Protein AF-0000000084714888 (afdb_homodimer)

Radius of gyration: 21.0 Å; Cα contacts (8 Å, |Δi|>4): 633; chains: 2; bounding box: 35×61×48 Å

Nearest PDB structures (foldseek):
  2r7h-assembly1_A  TM=7.828E-01  e=3.929E-11  Oleidesulfovibrio alaskensis G20
  2r7h-assembly1_B  TM=7.330E-01  e=4.462E-11  Oleidesulfovibrio alaskensis G20
  6erd-assembly2_C  TM=6.961E-01  e=6.218E-06  Bacillus cereus ATCC 14579
  5z6n-assembly1_B  TM=6.711E-01  e=3.256E-05  Escherichia coli K-12
  1xeb-assembly5_E  TM=6.867E-01  e=2.690E-05  Pseudomonas aeruginosa

InterPro domains:
  IPR000182 GNAT domain [PF00583] (39-130)
  IPR000182 GNAT domain [PS51186] (3-154)
  IPR016181 Acyl-CoA N-acyltransferase [SSF55729] (1-151)
  IPR050832 Bacterial Acetyltransferase [PTHR43877] (2-136)

Secondary structure (DSSP, 8-state):
---EEEE--GGGHHHHHHHHTTSHHHHHTT--HHHHHHHHHHHHHTT-EEEEEEETTEEEEEEEEEEEEETTTEEEEEEEEE-GGGTTTTHHHHHHHHHHHHH---TT-EEEEEETT-HHHHHHHHHTT-EEEEEEETSSSTT-EEEEEEE-----/---EEEE--GGGHHHHHHHHTTSHHHHHTT--HHHHHHHHHHHHHTT-EEEEEEETTEEEEEEEEEEEEETTTEEEEEEEEE-GGGTTTTHHHHHHHHHHHHH---TT-EEEEEETT-HHHHHHHHHTT-EEEEEEETSSSTT-EEEEEEE-----

Sequence (312 aa):
MSTVIRPATREDLSALATALAPLPLFQAYKLDASALTERFHGALERGEGLLLATGDSGPMGVCWFLTRGTFGTGAYLRTLAVSEARQGSGLGARLLAAYEAGCGSPTGGYFLLTSDFNTGAQRFYERHGYRQVGQLPDFAVPGVSELIFWKPRVRGMSTVIRPATREDLSALATALAPLPLFQAYKLDASALTERFHGALERGEGLLLATGDSGPMGVCWFLTRGTFGTGAYLRTLAVSEARQGSGLGARLLAAYEAGCGSPTGGYFLLTSDFNTGAQRFYERHGYRQVGQLPDFAVPGVSELIFWKPRVRG

Structure (mmCIF, N/CA/C/O backbone):
data_AF-0000000084714888-model_v1
#
loop_
_entity.id
_entity.type
_entity.pdbx_description
1 polymer 'N-acetyltransferase domain-containing protein'
#
loop_
_atom_site.group_PDB
_atom_site.id
_atom_site.type_symbol
_atom_site.label_atom_id
_atom_site.label_alt_id
_atom_site.label_comp_id
_atom_site.label_asym_id
_atom_site.label_entity_id
_atom_site.label_seq_id
_atom_site.pdbx_PDB_ins_code
_atom_site.Cartn_x
_atom_site.Cartn_y
_atom_site.Cartn_z
_atom_site.occupancy
_atom_site.B_iso_or_equiv
_atom_site.auth_seq_id
_atom_site.auth_comp_id
_atom_site.auth_asym_id
_atom_site.auth_atom_id
_atom_site.pdbx_PDB_model_num
ATOM 1 N N . MET A 1 1 ? -4.938 27.172 24.781 1 62.59 1 MET A N 1
ATOM 2 C CA . MET A 1 1 ? -6.113 27.094 23.922 1 62.59 1 MET A CA 1
ATOM 3 C C . MET A 1 1 ? -6.414 25.656 23.531 1 62.59 1 MET A C 1
ATOM 5 O O . MET A 1 1 ? -5.496 24.844 23.375 1 62.59 1 MET A O 1
ATOM 9 N N . SER A 1 2 ? -7.734 25.266 23.656 1 84.81 2 SER A N 1
ATOM 10 C CA . SER A 1 2 ? -8.094 23.844 23.688 1 84.81 2 SER A CA 1
ATOM 11 C C . SER A 1 2 ? -8.18 23.266 22.281 1 84.81 2 SER A C 1
ATOM 13 O O . SER A 1 2 ? -8.844 23.828 21.406 1 84.81 2 SER A O 1
ATOM 15 N N . THR A 1 3 ? -7.199 22.625 21.75 1 92.06 3 THR A N 1
ATOM 16 C CA . THR A 1 3 ? -7.207 21.938 20.469 1 92.06 3 THR A CA 1
ATOM 17 C C . THR A 1 3 ? -7.816 20.547 20.594 1 92.06 3 THR A C 1
ATOM 19 O O . THR A 1 3 ? -7.48 19.797 21.516 1 92.06 3 THR A O 1
ATOM 22 N N . VAL A 1 4 ? -8.859 20.312 19.781 1 96 4 VAL A N 1
ATOM 23 C CA . VAL A 1 4 ? -9.5 19 19.766 1 96 4 VAL A CA 1
ATOM 24 C C . VAL A 1 4 ? -9.195 18.297 18.453 1 96 4 VAL A C 1
ATOM 26 O O . VAL A 1 4 ? -9.172 18.922 17.391 1 96 4 VAL A O 1
ATOM 29 N N . ILE A 1 5 ? -8.961 16.984 18.516 1 98 5 ILE A N 1
ATOM 30 C CA . ILE A 1 5 ? -8.812 16.141 17.328 1 98 5 ILE A CA 1
ATOM 31 C C . ILE A 1 5 ? -10.055 15.273 17.156 1 98 5 ILE A C 1
ATOM 33 O O . ILE A 1 5 ? -10.422 14.516 18.047 1 98 5 ILE A O 1
ATOM 37 N N . ARG A 1 6 ? -10.719 15.367 16.031 1 97.75 6 ARG A N 1
ATOM 38 C CA . ARG A 1 6 ? -11.953 14.633 15.766 1 97.75 6 ARG A CA 1
ATOM 39 C C . ARG A 1 6 ? -12.07 14.281 14.289 1 97.75 6 ARG A C 1
ATOM 41 O O . ARG A 1 6 ? -11.367 14.852 13.453 1 97.75 6 ARG A O 1
ATOM 48 N N . PRO A 1 7 ? -12.922 13.312 13.945 1 98.19 7 PRO A N 1
ATOM 49 C CA . PRO A 1 7 ? -13.172 13.078 12.523 1 98.19 7 PRO A CA 1
ATOM 50 C C . PRO A 1 7 ? -13.688 14.32 11.797 1 98.19 7 PRO A C 1
ATOM 52 O O . PRO A 1 7 ? -14.492 15.078 12.352 1 98.19 7 PRO A O 1
ATOM 55 N N . ALA A 1 8 ? -13.195 14.57 10.625 1 98.25 8 ALA A N 1
ATOM 56 C CA . ALA A 1 8 ? -13.664 15.688 9.812 1 98.25 8 ALA A CA 1
ATOM 57 C C . ALA A 1 8 ? -15.047 15.406 9.234 1 98.25 8 ALA A C 1
ATOM 59 O O . ALA A 1 8 ? -15.414 14.25 9.023 1 98.25 8 ALA A O 1
ATOM 60 N N . THR A 1 9 ? -15.828 16.422 9.008 1 97.56 9 THR A N 1
ATOM 61 C CA . THR A 1 9 ? -17.109 16.328 8.305 1 97.56 9 THR A CA 1
ATOM 62 C C . THR A 1 9 ? -17.047 17.094 6.977 1 97.56 9 THR A C 1
ATOM 64 O O . THR A 1 9 ? -16.094 17.844 6.73 1 97.56 9 THR A O 1
ATOM 67 N N . ARG A 1 10 ? -18.016 16.875 6.191 1 97.44 10 ARG A N 1
ATOM 68 C CA . ARG A 1 10 ? -18.062 17.562 4.898 1 97.44 10 ARG A CA 1
ATOM 69 C C . ARG A 1 10 ? -18.031 19.078 5.078 1 97.44 10 ARG A C 1
ATOM 71 O O . ARG A 1 10 ? -17.422 19.781 4.273 1 97.44 10 ARG A O 1
ATOM 78 N N . GLU A 1 11 ? -18.578 19.562 6.133 1 97 11 GLU A N 1
ATOM 79 C CA . GLU A 1 11 ? -18.672 21 6.383 1 97 11 GLU A CA 1
ATOM 80 C C . GLU A 1 11 ? -17.328 21.594 6.766 1 97 11 GLU A C 1
ATOM 82 O O . GLU A 1 11 ? -17.125 22.797 6.656 1 97 11 GLU A O 1
ATOM 87 N N . ASP A 1 12 ? -16.422 20.734 7.184 1 97.62 12 ASP A N 1
ATOM 88 C CA . ASP A 1 12 ? -15.117 21.203 7.652 1 97.62 12 ASP A CA 1
ATOM 89 C C . ASP A 1 12 ? -14.164 21.438 6.48 1 97.62 12 ASP A C 1
ATOM 91 O O . ASP A 1 12 ? -13.148 22.125 6.625 1 97.62 12 ASP A O 1
ATOM 95 N N . LEU A 1 13 ? -14.438 20.859 5.355 1 97.88 13 LEU A N 1
ATOM 96 C CA . LEU A 1 13 ? -13.406 20.562 4.363 1 97.88 13 LEU A CA 1
ATOM 97 C C . LEU A 1 13 ? -12.898 21.844 3.707 1 97.88 13 LEU A C 1
ATOM 99 O O . LEU A 1 13 ? -11.695 22.016 3.514 1 97.88 13 LEU A O 1
ATOM 103 N N . SER A 1 14 ? -13.805 22.719 3.371 1 97.19 14 SER A N 1
ATOM 104 C CA . SER A 1 14 ? -13.391 23.938 2.697 1 97.19 14 SER A CA 1
ATOM 105 C C . SER A 1 14 ? -12.508 24.797 3.604 1 97.19 14 SER A C 1
ATOM 107 O O . SER A 1 14 ? -11.461 25.281 3.178 1 97.19 14 SER A O 1
ATOM 109 N N . ALA A 1 15 ? -12.898 24.984 4.805 1 96.81 15 ALA A N 1
ATOM 110 C CA . ALA A 1 15 ? -12.125 25.781 5.758 1 96.81 15 ALA A CA 1
ATOM 111 C C . ALA A 1 15 ? -10.773 25.125 6.039 1 96.81 15 ALA A C 1
ATOM 113 O O . ALA A 1 15 ? -9.75 25.797 6.145 1 96.81 15 ALA A O 1
ATOM 114 N N . LEU A 1 16 ? -10.82 23.875 6.176 1 97 16 LEU A N 1
ATOM 115 C CA . LEU A 1 16 ? -9.594 23.125 6.41 1 97 16 LEU A CA 1
ATOM 116 C C . LEU A 1 16 ? -8.617 23.297 5.258 1 97 16 LEU A C 1
ATOM 118 O O . LEU A 1 16 ? -7.445 23.625 5.473 1 97 16 LEU A O 1
ATOM 122 N N . ALA A 1 17 ? -9.117 23.109 4.074 1 97.69 17 ALA A N 1
ATOM 123 C CA . ALA A 1 17 ? -8.289 23.25 2.877 1 97.69 17 ALA A CA 1
ATOM 124 C C . ALA A 1 17 ? -7.711 24.656 2.77 1 97.69 17 ALA A C 1
ATOM 126 O O . ALA A 1 17 ? -6.535 24.828 2.445 1 97.69 17 ALA A O 1
ATOM 127 N N . THR A 1 18 ? -8.516 25.609 3.043 1 96.25 18 THR A N 1
ATOM 128 C CA . THR A 1 18 ? -8.086 27 2.967 1 96.25 18 THR A CA 1
ATOM 129 C C . THR A 1 18 ? -6.961 27.281 3.959 1 96.25 18 THR A C 1
ATOM 131 O O . THR A 1 18 ? -6.004 27.984 3.639 1 96.25 18 THR A O 1
ATOM 134 N N . ALA A 1 19 ? -7.078 26.75 5.113 1 95 19 ALA A N 1
ATOM 135 C CA . ALA A 1 19 ? -6.09 26.953 6.168 1 95 19 ALA A CA 1
ATOM 136 C C . ALA A 1 19 ? -4.758 26.297 5.809 1 95 19 ALA A C 1
ATOM 138 O O . ALA A 1 19 ? -3.693 26.797 6.18 1 95 19 ALA A O 1
ATOM 139 N N . LEU A 1 20 ? -4.809 25.219 5.094 1 95.44 20 LEU A N 1
ATOM 140 C CA . LEU A 1 20 ? -3.615 24.391 4.934 1 95.44 20 LEU A CA 1
ATOM 141 C C . LEU A 1 20 ? -2.965 24.641 3.576 1 95.44 20 LEU A C 1
ATOM 143 O O . LEU A 1 20 ? -1.756 24.453 3.42 1 95.44 20 LEU A O 1
ATOM 147 N N . ALA A 1 21 ? -3.674 25.094 2.59 1 96.19 21 ALA A N 1
ATOM 148 C CA . ALA A 1 21 ? -3.232 25.219 1.203 1 96.19 21 ALA A CA 1
ATOM 149 C C . ALA A 1 21 ? -1.971 26.078 1.102 1 96.19 21 ALA A C 1
ATOM 151 O O . ALA A 1 21 ? -1.09 25.797 0.284 1 96.19 21 ALA A O 1
ATOM 152 N N . PRO A 1 22 ? -1.759 27.047 1.975 1 94.69 22 PRO A N 1
ATOM 153 C CA . PRO A 1 22 ? -0.583 27.906 1.855 1 94.69 22 PRO A CA 1
ATOM 154 C C . PRO A 1 22 ? 0.695 27.234 2.354 1 94.69 22 PRO A C 1
ATOM 156 O O . PRO A 1 22 ? 1.791 27.766 2.166 1 94.69 22 PRO A O 1
ATOM 159 N N . LEU A 1 23 ? 0.574 26.141 2.982 1 94.06 23 LEU A N 1
ATOM 160 C CA . LEU A 1 23 ? 1.759 25.453 3.482 1 94.06 23 LEU A CA 1
ATOM 161 C C . LEU A 1 23 ? 2.674 25.047 2.334 1 94.06 23 LEU A C 1
ATOM 163 O O . LEU A 1 23 ? 2.199 24.609 1.281 1 94.06 23 LEU A O 1
ATOM 167 N N . PRO A 1 24 ? 4.004 25.125 2.549 1 90.12 24 PRO A N 1
ATOM 168 C CA . PRO A 1 24 ? 4.965 24.75 1.51 1 90.12 24 PRO A CA 1
ATOM 169 C C . PRO A 1 24 ? 4.742 23.328 0.989 1 90.12 24 PRO A C 1
ATOM 171 O O . PRO A 1 24 ? 4.934 23.062 -0.201 1 90.12 24 PRO A O 1
ATOM 174 N N . LEU A 1 25 ? 4.312 22.469 1.805 1 86.88 25 LEU A N 1
ATOM 175 C CA . LEU A 1 25 ? 4.035 21.094 1.425 1 86.88 25 LEU A CA 1
ATOM 176 C C . LEU A 1 25 ? 3.055 21.031 0.259 1 86.88 25 LEU A C 1
ATOM 178 O O . LEU A 1 25 ? 3.35 20.438 -0.779 1 86.88 25 LEU A O 1
ATOM 182 N N . PHE A 1 26 ? 1.964 21.672 0.393 1 93.06 26 PHE A N 1
ATOM 183 C CA . PHE A 1 26 ? 0.904 21.594 -0.606 1 93.06 26 PHE A CA 1
ATOM 184 C C . PHE A 1 26 ? 1.237 22.453 -1.819 1 93.06 26 PHE A C 1
ATOM 186 O O . PHE A 1 26 ? 0.878 22.109 -2.947 1 93.06 26 PHE A O 1
ATOM 193 N N . GLN A 1 27 ? 2.004 23.516 -1.541 1 91.38 27 GLN A N 1
ATOM 194 C CA . GLN A 1 27 ? 2.451 24.359 -2.646 1 91.38 27 GLN A CA 1
ATOM 195 C C . GLN A 1 27 ? 3.414 23.594 -3.557 1 91.38 27 GLN A C 1
ATOM 197 O O . GLN A 1 27 ? 3.346 23.719 -4.781 1 91.38 27 GLN A O 1
ATOM 202 N N . ALA A 1 28 ? 4.23 22.875 -2.998 1 88.56 28 ALA A N 1
ATOM 203 C CA . ALA A 1 28 ? 5.199 22.094 -3.766 1 88.56 28 ALA A CA 1
ATOM 204 C C . ALA A 1 28 ? 4.496 21.094 -4.684 1 88.56 28 ALA A C 1
ATOM 206 O O . ALA A 1 28 ? 5.004 20.766 -5.762 1 88.56 28 ALA A O 1
ATOM 207 N N . TYR A 1 29 ? 3.324 20.688 -4.297 1 89.69 29 TYR A N 1
ATOM 208 C CA . TYR A 1 29 ? 2.574 19.719 -5.082 1 89.69 29 TYR A CA 1
ATOM 209 C C . TYR A 1 29 ? 1.474 20.391 -5.891 1 89.69 29 TYR A C 1
ATOM 211 O O . TYR A 1 29 ? 0.601 19.734 -6.449 1 89.69 29 TYR A O 1
ATOM 219 N N . LYS A 1 30 ? 1.501 21.75 -5.867 1 90.44 30 LYS A N 1
ATOM 220 C CA . LYS A 1 30 ? 0.608 22.578 -6.66 1 90.44 30 LYS A CA 1
ATOM 221 C C . LYS A 1 30 ? -0.852 22.328 -6.293 1 90.44 30 LYS A C 1
ATOM 223 O O . LYS A 1 30 ? -1.704 22.203 -7.176 1 90.44 30 LYS A O 1
ATOM 228 N N . LEU A 1 31 ? -1.054 22.203 -5.008 1 94.06 31 LEU A N 1
ATOM 229 C CA . LEU A 1 31 ? -2.412 22 -4.512 1 94.06 31 LEU A CA 1
ATOM 230 C C . LEU A 1 31 ? -2.943 23.281 -3.863 1 94.06 31 LEU A C 1
ATOM 232 O O . LEU A 1 31 ? -2.441 23.703 -2.822 1 94.06 31 LEU A O 1
ATOM 236 N N . ASP A 1 32 ? -3.971 23.797 -4.512 1 96.62 32 ASP A N 1
ATOM 237 C CA . ASP A 1 32 ? -4.637 24.938 -3.9 1 96.62 32 ASP A CA 1
ATOM 238 C C . ASP A 1 32 ? -5.828 24.5 -3.055 1 96.62 32 ASP A C 1
ATOM 240 O O . ASP A 1 32 ? -6.047 23.297 -2.859 1 96.62 32 ASP A O 1
ATOM 244 N N . ALA A 1 33 ? -6.508 25.5 -2.512 1 97.31 33 ALA A N 1
ATOM 245 C CA . ALA A 1 33 ? -7.586 25.203 -1.576 1 97.31 33 ALA A CA 1
ATOM 246 C C . ALA A 1 33 ? -8.688 24.375 -2.246 1 97.31 33 ALA A C 1
ATOM 248 O O . ALA A 1 33 ? -9.242 23.469 -1.639 1 97.31 33 ALA A O 1
ATOM 249 N N . SER A 1 34 ? -8.969 24.719 -3.428 1 97.81 34 SER A N 1
ATOM 250 C CA . SER A 1 34 ? -10.008 24 -4.152 1 97.81 34 SER A CA 1
ATOM 251 C C . SER A 1 34 ? -9.609 22.547 -4.41 1 97.81 34 SER A C 1
ATOM 253 O O . SER A 1 34 ? -10.398 21.625 -4.176 1 97.81 34 SER A O 1
ATOM 255 N N . ALA A 1 35 ? -8.43 22.328 -4.852 1 97.31 35 ALA A N 1
ATOM 256 C CA . ALA A 1 35 ? -7.926 20.969 -5.109 1 97.31 35 ALA A CA 1
ATOM 257 C C . ALA A 1 35 ? -7.887 20.156 -3.826 1 97.31 35 ALA A C 1
ATOM 259 O O . ALA A 1 35 ? -8.258 18.969 -3.826 1 97.31 35 ALA A O 1
ATOM 260 N N . LEU A 1 36 ? -7.445 20.75 -2.809 1 97.5 36 LEU A N 1
ATOM 261 C CA . LEU A 1 36 ? -7.379 20.062 -1.522 1 97.5 36 LEU A CA 1
ATOM 262 C C . LEU A 1 36 ? -8.773 19.703 -1.028 1 97.5 36 LEU A C 1
ATOM 264 O O . LEU A 1 36 ? -8.984 18.609 -0.506 1 97.5 36 LEU A O 1
ATOM 268 N N . THR A 1 37 ? -9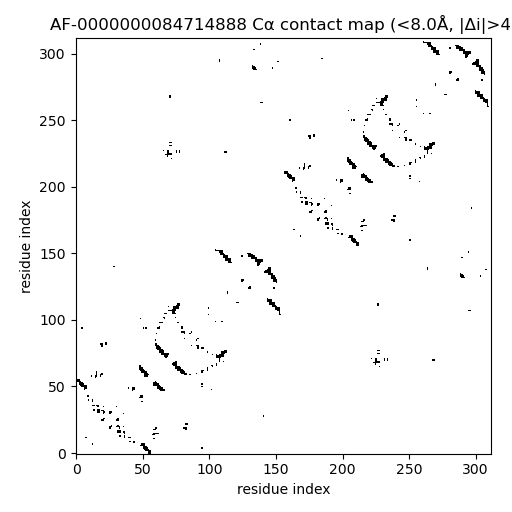.664 20.609 -1.146 1 98.19 37 THR A N 1
ATOM 269 C CA . THR A 1 37 ? -11.039 20.328 -0.754 1 98.19 37 THR A CA 1
ATOM 270 C C . THR A 1 37 ? -11.578 19.109 -1.489 1 98.19 37 THR A C 1
ATOM 272 O O . THR A 1 37 ? -12.195 18.234 -0.878 1 98.19 37 THR A O 1
ATOM 275 N N . GLU A 1 38 ? -11.359 19.062 -2.717 1 97.81 38 GLU A N 1
ATOM 276 C CA . GLU A 1 38 ? -11.82 17.938 -3.525 1 97.81 38 GLU A CA 1
ATOM 277 C C . GLU A 1 38 ? -11.188 16.641 -3.066 1 97.81 38 GLU A C 1
ATOM 279 O O . GLU A 1 38 ? -11.859 15.602 -3.01 1 97.81 38 GLU A O 1
ATOM 284 N N . ARG A 1 39 ? -9.977 16.703 -2.812 1 97 39 ARG A N 1
ATOM 285 C CA . ARG A 1 39 ? -9.266 15.508 -2.357 1 97 39 ARG A CA 1
ATOM 286 C C . ARG A 1 39 ? -9.812 15.023 -1.017 1 97 39 ARG A C 1
ATOM 288 O O . ARG A 1 39 ? -10.031 13.828 -0.821 1 97 39 ARG A O 1
ATOM 295 N N . PHE A 1 40 ? -10.023 15.922 -0.124 1 98.12 40 PHE A N 1
ATOM 296 C CA . PHE A 1 40 ? -10.57 15.578 1.183 1 98.12 40 PHE A CA 1
ATOM 297 C C . PHE A 1 40 ? -11.992 15.047 1.05 1 98.12 40 PHE A C 1
ATOM 299 O O . PHE A 1 40 ? -12.383 14.117 1.756 1 98.12 40 PHE A O 1
ATOM 306 N N . HIS A 1 41 ? -12.688 15.695 0.19 1 98.19 41 HIS A N 1
ATOM 307 C CA . HIS A 1 41 ? -14.039 15.219 -0.073 1 98.19 41 HIS A CA 1
ATOM 308 C C . HIS A 1 41 ? -14.031 13.773 -0.568 1 98.19 41 HIS A C 1
ATOM 310 O O . HIS A 1 41 ? -14.812 12.945 -0.101 1 98.19 41 HIS A O 1
ATOM 316 N N . GLY A 1 42 ? -13.18 13.523 -1.513 1 97.31 42 GLY A N 1
ATOM 317 C CA . GLY A 1 42 ? -13.023 12.164 -1.99 1 97.31 42 GLY A CA 1
ATOM 318 C C . GLY A 1 42 ? -12.664 11.18 -0.889 1 97.31 42 GLY A C 1
ATOM 319 O O . GLY A 1 42 ? -13.172 10.055 -0.865 1 97.31 42 GLY A O 1
ATOM 320 N N . ALA A 1 43 ? -11.797 11.562 -0.045 1 97.25 43 ALA A N 1
ATOM 321 C CA . ALA A 1 43 ? -11.406 10.727 1.085 1 97.25 43 ALA A CA 1
ATOM 322 C C . ALA A 1 43 ? -12.617 10.336 1.923 1 97.25 43 ALA A C 1
ATOM 324 O O . ALA A 1 43 ? -12.781 9.156 2.268 1 97.25 43 ALA A O 1
ATOM 325 N N . LEU A 1 44 ? -13.445 11.305 2.23 1 97.5 44 LEU A N 1
ATOM 326 C CA . LEU A 1 44 ? -14.648 11.047 3.018 1 97.5 44 LEU A CA 1
ATOM 327 C C . LEU A 1 44 ? -15.594 10.117 2.277 1 97.5 44 LEU A C 1
ATOM 329 O O . LEU A 1 44 ? -16.156 9.188 2.871 1 97.5 44 LEU A O 1
ATOM 333 N N . GLU A 1 45 ? -15.695 10.352 1.057 1 96.81 45 GLU A N 1
ATOM 334 C CA . GLU A 1 45 ? -16.594 9.539 0.245 1 96.81 45 GLU A CA 1
ATOM 335 C C . GLU A 1 45 ? -16.141 8.086 0.197 1 96.81 45 GLU A C 1
ATOM 337 O O . GLU A 1 45 ? -16.969 7.172 0.128 1 96.81 45 GLU A O 1
ATOM 342 N N . ARG A 1 46 ? -14.883 7.926 0.212 1 95.19 46 ARG A N 1
ATOM 343 C CA . ARG A 1 46 ? -14.312 6.586 0.13 1 95.19 46 ARG A CA 1
ATOM 344 C C . ARG A 1 46 ? -14.234 5.938 1.509 1 95.19 46 ARG A C 1
ATOM 346 O O . ARG A 1 46 ? -13.711 4.832 1.652 1 95.19 46 ARG A O 1
ATOM 353 N N . GLY A 1 47 ? -14.633 6.664 2.535 1 95.5 47 GLY A N 1
ATOM 354 C CA . GLY A 1 47 ? -14.625 6.133 3.887 1 95.5 47 GLY A CA 1
ATOM 355 C C . GLY A 1 47 ? -13.234 6.07 4.496 1 95.5 47 GLY A C 1
ATOM 356 O O . GLY A 1 47 ? -12.97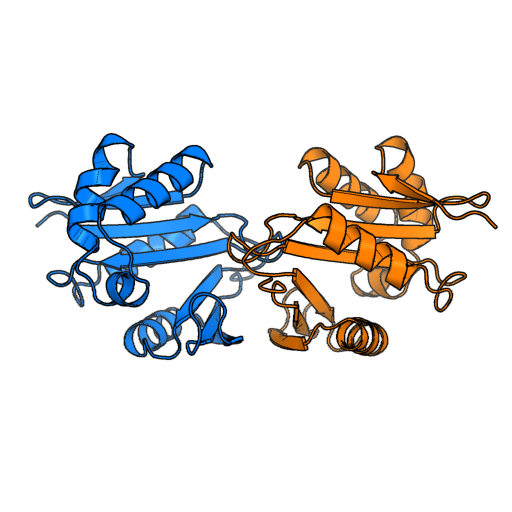7 5.242 5.375 1 95.5 47 GLY A O 1
ATOM 357 N N . GLU A 1 48 ? -12.352 6.875 4.047 1 97.25 48 GLU A N 1
ATOM 358 C CA . GLU A 1 48 ? -10.992 6.93 4.582 1 97.25 48 GLU A CA 1
ATOM 359 C C . GLU A 1 48 ? -10.945 7.762 5.863 1 97.25 48 GLU A C 1
ATOM 361 O O . GLU A 1 48 ? -11.867 8.516 6.156 1 97.25 48 GLU A O 1
ATOM 366 N N . GLY A 1 49 ? -9.891 7.48 6.637 1 98.12 49 GLY A N 1
ATOM 367 C CA . GLY A 1 49 ? -9.734 8.258 7.859 1 98.12 49 GLY A CA 1
ATOM 368 C C . GLY A 1 49 ? -9.289 9.68 7.605 1 98.12 49 GLY A C 1
ATOM 369 O O . GLY A 1 49 ? -8.266 9.914 6.953 1 98.12 49 GLY A O 1
ATOM 370 N N . LEU A 1 50 ? -10.055 10.586 8.094 1 98.62 50 LEU A N 1
ATOM 371 C CA . LEU A 1 50 ? -9.727 12.008 8.016 1 98.62 50 LEU A CA 1
ATOM 372 C C . LEU A 1 50 ? -10.008 12.711 9.336 1 98.62 50 LEU A C 1
ATOM 374 O O . LEU A 1 50 ? -11.172 12.938 9.688 1 98.62 50 LEU A O 1
ATOM 378 N N . LEU A 1 51 ? -8.938 13.023 10.031 1 98.62 51 LEU A N 1
ATOM 379 C CA . LEU A 1 51 ? -9.062 13.695 11.32 1 98.62 51 LEU A CA 1
ATOM 380 C C . LEU A 1 51 ? -8.695 15.172 11.203 1 98.62 51 LEU A C 1
ATOM 382 O O . LEU A 1 51 ? -7.762 15.531 10.484 1 98.62 51 LEU A O 1
ATOM 386 N N . LEU A 1 52 ? -9.375 15.906 11.93 1 98.19 52 LEU A N 1
ATOM 387 C CA . LEU A 1 52 ? -9.211 17.359 11.977 1 98.19 52 LEU A CA 1
ATOM 388 C C . LEU A 1 52 ? -8.797 17.812 13.367 1 98.19 52 LEU A C 1
ATOM 390 O O . LEU A 1 52 ? -9.391 17.391 14.367 1 98.19 52 LEU A O 1
ATOM 394 N N . ALA A 1 53 ? -7.754 18.531 13.461 1 98.12 53 ALA A N 1
ATOM 395 C CA . ALA A 1 53 ? -7.445 19.297 14.664 1 98.12 53 ALA A CA 1
ATOM 396 C C . ALA A 1 53 ? -8.016 20.703 14.586 1 98.12 53 ALA A C 1
ATOM 398 O O . ALA A 1 53 ? -7.703 21.453 13.656 1 98.12 53 ALA A O 1
ATOM 399 N N . THR A 1 54 ? -8.82 21.031 15.555 1 96.75 54 THR A N 1
ATOM 400 C CA . THR A 1 54 ? -9.484 22.328 15.484 1 96.75 54 THR A CA 1
ATOM 401 C C . THR A 1 54 ? -9.633 22.938 16.875 1 96.75 54 THR A C 1
ATOM 403 O O . THR A 1 54 ? -9.656 22.219 17.875 1 96.75 54 THR A O 1
ATOM 406 N N . GLY A 1 55 ? -9.57 24.266 16.922 1 92.62 55 GLY A N 1
ATOM 407 C CA . GLY A 1 55 ? -9.812 25.062 18.125 1 92.62 55 GLY A CA 1
ATOM 408 C C . GLY A 1 55 ? -10.648 26.297 17.859 1 92.62 55 GLY A C 1
ATOM 409 O O . GLY A 1 55 ? -11.43 26.328 16.891 1 92.62 55 GLY A O 1
ATOM 410 N N . ASP A 1 56 ? -10.484 27.234 18.75 1 89.06 56 ASP A N 1
ATOM 411 C CA . ASP A 1 56 ? -11.297 28.438 18.688 1 89.06 56 ASP A CA 1
ATOM 412 C C . ASP A 1 56 ? -11.031 29.219 17.406 1 89.06 56 ASP A C 1
ATOM 414 O O . ASP A 1 56 ? -11.93 29.875 16.875 1 89.06 56 ASP A O 1
ATOM 418 N N . SER A 1 57 ? -9.844 29.125 16.891 1 88.06 57 SER A N 1
ATOM 419 C CA . SER A 1 57 ? -9.445 29.891 15.719 1 88.06 57 SER A CA 1
ATOM 420 C C . SER A 1 57 ? -9.758 29.141 14.43 1 88.06 57 SER A C 1
ATOM 422 O O . SER A 1 57 ? -9.531 29.656 13.336 1 88.06 57 SER A O 1
ATOM 424 N N . GLY A 1 58 ? -10.32 27.875 14.617 1 93.06 58 GLY A N 1
ATOM 425 C CA . GLY A 1 58 ? -10.656 27.094 13.43 1 93.06 58 GLY A CA 1
ATOM 426 C C . GLY A 1 58 ? -9.719 25.922 13.203 1 93.06 58 GLY A C 1
ATOM 427 O O . GLY A 1 58 ? -9.016 25.5 14.125 1 93.06 58 GLY A O 1
ATOM 428 N N . PRO A 1 59 ? -9.789 25.375 11.969 1 95.62 59 PRO A N 1
ATOM 429 C CA . PRO A 1 59 ? -8.945 24.219 11.648 1 95.62 59 PRO A CA 1
ATOM 430 C C . PRO A 1 59 ? -7.457 24.547 11.656 1 95.62 59 PRO A C 1
ATOM 432 O O . PRO A 1 59 ? -7.059 25.594 11.133 1 95.62 59 PRO A O 1
ATOM 435 N N . MET A 1 60 ? -6.664 23.609 12.234 1 94.94 60 MET A N 1
ATOM 436 C CA . MET A 1 60 ? -5.238 23.906 12.359 1 94.94 60 MET A CA 1
ATOM 437 C C . MET A 1 60 ? -4.402 22.688 11.945 1 94.94 60 MET A C 1
ATOM 439 O O . MET A 1 60 ? -3.172 22.766 11.938 1 94.94 60 MET A O 1
ATOM 443 N N . GLY A 1 61 ? -5.02 21.594 11.656 1 97.56 61 GLY A N 1
ATOM 444 C CA . GLY A 1 61 ? -4.262 20.422 11.273 1 97.56 61 GLY A CA 1
ATOM 445 C C . GLY A 1 61 ? -5.129 19.312 10.703 1 97.56 61 GLY A C 1
ATOM 446 O O . GLY A 1 61 ? -6.352 19.328 10.852 1 97.56 61 GLY A O 1
ATOM 447 N N . VAL A 1 62 ? -4.441 18.406 10.094 1 98.44 62 VAL A N 1
ATOM 448 C CA . VAL A 1 62 ? -5.156 17.312 9.461 1 98.44 62 VAL A CA 1
ATOM 449 C C . VAL A 1 62 ? -4.309 16.047 9.523 1 98.44 62 VAL A C 1
ATOM 451 O O . VAL A 1 62 ? -3.078 16.109 9.531 1 98.44 62 VAL A O 1
ATOM 454 N N . CYS A 1 63 ? -4.93 14.977 9.648 1 98.5 63 CYS A N 1
ATOM 455 C CA . CYS A 1 63 ? -4.383 13.633 9.5 1 98.5 63 CYS A CA 1
ATOM 456 C C . CYS A 1 63 ? -5.262 12.781 8.586 1 98.5 63 CYS A C 1
ATOM 458 O O . CYS A 1 63 ? -6.418 12.508 8.906 1 98.5 63 CYS A O 1
ATOM 460 N N . TRP A 1 64 ? -4.801 12.492 7.438 1 98.69 64 TRP A N 1
ATOM 461 C CA . TRP A 1 64 ? -5.488 11.68 6.441 1 98.69 64 TRP A CA 1
ATOM 462 C C . TRP A 1 64 ? -4.801 10.328 6.27 1 98.69 64 TRP A C 1
ATOM 464 O O . TRP A 1 64 ? -3.602 10.266 5.988 1 98.69 64 TRP A O 1
ATOM 474 N N . PHE A 1 65 ? -5.586 9.195 6.484 1 98.62 65 PHE A N 1
ATOM 475 C CA . PHE A 1 65 ? -4.918 7.902 6.473 1 98.62 65 PHE A CA 1
ATOM 476 C C . PHE A 1 65 ? -5.859 6.812 5.973 1 98.62 65 PHE A C 1
ATOM 478 O O . PHE A 1 65 ? -7.074 7.012 5.91 1 98.62 65 PHE A O 1
ATOM 485 N N . LEU A 1 66 ? -5.297 5.77 5.543 1 97.88 66 LEU A N 1
ATOM 486 C CA . LEU A 1 66 ? -5.969 4.527 5.176 1 97.88 66 LEU A CA 1
ATOM 487 C C . LEU A 1 66 ? -5.598 3.402 6.133 1 97.88 66 LEU A C 1
ATOM 489 O O . LEU A 1 66 ? -4.414 3.123 6.344 1 97.88 66 LEU A O 1
ATOM 493 N N . THR A 1 67 ? -6.57 2.707 6.684 1 96.12 67 THR A N 1
ATOM 494 C CA . THR A 1 67 ? -6.324 1.627 7.633 1 96.12 67 THR A CA 1
ATOM 495 C C . THR A 1 67 ? -5.668 0.437 6.938 1 96.12 67 THR A C 1
ATOM 497 O O . THR A 1 67 ? -4.902 -0.304 7.551 1 96.12 67 THR A O 1
ATOM 500 N N . ARG A 1 68 ? -5.996 0.183 5.734 1 93.94 68 ARG A N 1
ATOM 501 C CA . ARG A 1 68 ? -5.391 -0.824 4.867 1 93.94 68 ARG A CA 1
ATOM 502 C C . ARG A 1 68 ? -4.969 -0.217 3.533 1 93.94 68 ARG A C 1
ATOM 504 O O . ARG A 1 68 ? -5.668 -0.366 2.529 1 93.94 68 ARG A O 1
ATOM 511 N N . GLY A 1 69 ? -3.824 0.442 3.598 1 97.19 69 GLY A N 1
ATOM 512 C CA . GLY A 1 69 ? -3.443 1.22 2.428 1 97.19 69 GLY A CA 1
ATOM 513 C C . GLY A 1 69 ? -2.105 0.805 1.846 1 97.19 69 GLY A C 1
ATOM 514 O O . GLY A 1 69 ? -1.645 1.386 0.861 1 97.19 69 GLY A O 1
ATOM 515 N N . THR A 1 70 ? -1.495 -0.207 2.51 1 98.31 70 THR A N 1
ATOM 516 C CA . THR A 1 70 ? -0.167 -0.572 2.029 1 98.31 70 THR A CA 1
ATOM 517 C C . THR A 1 70 ? 0.027 -2.086 2.076 1 98.31 70 THR A C 1
ATOM 519 O O . THR A 1 70 ? -0.057 -2.695 3.145 1 98.31 70 THR A O 1
ATOM 522 N N . PHE A 1 71 ? 0.185 -2.662 0.976 1 97.62 71 PHE A N 1
ATOM 523 C CA . PHE A 1 71 ? 0.512 -4.07 0.781 1 97.62 71 PHE A CA 1
ATOM 524 C C . PHE A 1 71 ? -0.513 -4.965 1.469 1 97.62 71 PHE A C 1
ATOM 526 O O . PHE A 1 71 ? -0.156 -5.988 2.053 1 97.62 71 PHE A O 1
ATOM 533 N N . GLY A 1 72 ? -1.741 -4.516 1.528 1 93.88 72 GLY A N 1
ATOM 534 C CA . GLY A 1 72 ? -2.873 -5.316 1.97 1 93.88 72 GLY A CA 1
ATOM 535 C C . GLY A 1 72 ? -3.025 -5.352 3.479 1 93.88 72 GLY A C 1
ATOM 536 O O . GLY A 1 72 ? -4.137 -5.484 3.992 1 93.88 72 GLY A O 1
ATOM 537 N N . THR A 1 73 ? -1.908 -5.172 4.258 1 93.88 73 THR A N 1
ATOM 538 C CA . THR A 1 73 ? -2.004 -5.387 5.699 1 93.88 73 THR A CA 1
ATOM 539 C C . THR A 1 73 ? -1.469 -4.18 6.465 1 93.88 73 THR A C 1
ATOM 541 O O . THR A 1 73 ? -1.521 -4.145 7.695 1 93.88 73 THR A O 1
ATOM 544 N N . GLY A 1 74 ? -0.873 -3.266 5.754 1 97.38 74 GLY A N 1
ATOM 545 C CA . GLY A 1 74 ? -0.301 -2.086 6.383 1 97.38 74 GLY A CA 1
ATOM 546 C C . GLY A 1 74 ? -1.193 -0.864 6.281 1 97.38 74 GLY A C 1
ATOM 547 O O . GLY A 1 74 ? -1.873 -0.666 5.273 1 97.38 74 GLY A O 1
ATOM 548 N N . ALA A 1 75 ? -1.114 -0.033 7.285 1 98.25 75 ALA A N 1
ATOM 549 C CA . ALA A 1 75 ? -1.777 1.268 7.242 1 98.25 75 ALA A CA 1
ATOM 550 C C . ALA A 1 75 ? -0.952 2.277 6.449 1 98.25 75 ALA A C 1
ATOM 552 O O . ALA A 1 75 ? 0.221 2.035 6.156 1 98.25 75 ALA A O 1
ATOM 553 N N . TYR A 1 76 ? -1.588 3.371 6.047 1 98.75 76 TYR A N 1
ATOM 554 C CA . TYR A 1 76 ? -0.902 4.383 5.25 1 98.75 76 TYR A CA 1
ATOM 555 C C . TYR A 1 76 ? -1.312 5.785 5.684 1 98.75 76 TYR A C 1
ATOM 557 O O . TYR A 1 76 ? -2.477 6.168 5.551 1 98.75 76 TYR A O 1
ATOM 565 N N . LEU A 1 77 ? -0.369 6.492 6.25 1 98.69 77 LEU A N 1
ATOM 566 C CA . LEU A 1 77 ? -0.555 7.918 6.504 1 98.69 77 LEU A CA 1
ATOM 567 C C . LEU A 1 77 ? -0.338 8.727 5.23 1 98.69 77 LEU A C 1
ATOM 569 O O . LEU A 1 77 ? 0.802 8.938 4.812 1 98.69 77 LEU A O 1
ATOM 573 N N . ARG A 1 78 ? -1.383 9.227 4.66 1 97.81 78 ARG A N 1
ATOM 574 C CA . ARG A 1 78 ? -1.329 9.906 3.369 1 97.81 78 ARG A CA 1
ATOM 575 C C . ARG A 1 78 ? -0.907 11.359 3.537 1 97.81 78 ARG A C 1
ATOM 577 O O . ARG A 1 78 ? -0.154 11.898 2.719 1 97.81 78 ARG A O 1
ATOM 584 N N . THR A 1 79 ? -1.465 12.016 4.582 1 97.5 79 THR A N 1
ATOM 585 C CA . THR A 1 79 ? -1.161 13.422 4.828 1 97.5 79 THR A CA 1
ATOM 586 C C . THR A 1 79 ? -1.156 13.719 6.324 1 97.5 79 THR A C 1
ATOM 588 O O . THR A 1 79 ? -2.043 13.273 7.055 1 97.5 79 THR A O 1
ATOM 591 N N . LEU A 1 80 ? -0.207 14.359 6.801 1 98.06 80 LEU A N 1
ATOM 592 C CA . LEU A 1 80 ? -0.14 14.992 8.117 1 98.06 80 LEU A CA 1
ATOM 593 C C . LEU A 1 80 ? 0.362 16.422 8 1 98.06 80 LEU A C 1
ATOM 595 O O . LEU A 1 80 ? 1.473 16.672 7.52 1 98.06 80 LEU A O 1
ATOM 599 N N . ALA A 1 81 ? -0.47 17.312 8.344 1 97.19 81 ALA A N 1
ATOM 600 C CA . ALA A 1 81 ? -0.096 18.719 8.227 1 97.19 81 ALA A CA 1
ATOM 601 C C . ALA A 1 81 ? -0.658 19.531 9.391 1 97.19 81 ALA A C 1
ATOM 603 O O . ALA A 1 81 ? -1.765 19.266 9.859 1 97.19 81 ALA A O 1
ATOM 604 N N . VAL A 1 82 ? 0.099 20.391 9.828 1 96.25 82 VAL A N 1
ATOM 605 C CA . VAL A 1 82 ? -0.257 21.328 10.875 1 96.25 82 VAL A CA 1
ATOM 606 C C . VAL A 1 82 ? 0.025 22.75 10.406 1 96.25 82 VAL A C 1
ATOM 608 O O . VAL A 1 82 ? 1.059 23.016 9.789 1 96.25 82 VAL A O 1
ATOM 611 N N . SER A 1 83 ? -0.893 23.656 10.695 1 93.88 83 SER A N 1
ATOM 612 C CA . SER A 1 83 ? -0.692 25.062 10.328 1 93.88 83 SER A CA 1
ATOM 613 C C . SER A 1 83 ? 0.658 25.578 10.812 1 93.88 83 SER A C 1
ATOM 615 O O . SER A 1 83 ? 1.174 25.109 11.836 1 93.88 83 SER A O 1
ATOM 617 N N . GLU A 1 84 ? 1.162 26.531 10.102 1 90.94 84 GLU A N 1
ATOM 618 C CA . GLU A 1 84 ? 2.492 27.062 10.398 1 90.94 84 GLU A CA 1
ATOM 619 C C . GLU A 1 84 ? 2.576 27.578 11.828 1 90.94 84 GLU A C 1
ATOM 621 O O . GLU A 1 84 ? 3.564 27.328 12.523 1 90.94 84 GLU A O 1
ATOM 626 N N . ALA A 1 85 ? 1.526 28.203 12.305 1 89.19 85 ALA A N 1
ATOM 627 C CA . ALA A 1 85 ? 1.489 28.828 13.625 1 89.19 85 ALA A CA 1
ATOM 628 C C . ALA A 1 85 ? 1.509 27.781 14.734 1 89.19 85 ALA A C 1
ATOM 630 O O . ALA A 1 85 ? 1.784 28.094 15.891 1 89.19 85 ALA A O 1
ATOM 631 N N . ARG A 1 86 ? 1.263 26.578 14.391 1 91.06 86 ARG A N 1
ATOM 632 C CA . ARG A 1 86 ? 1.14 25.547 15.414 1 91.06 86 ARG A CA 1
ATOM 633 C C . ARG A 1 86 ? 2.23 24.5 15.258 1 91.06 86 ARG A C 1
ATOM 635 O O . ARG A 1 86 ? 2.217 23.469 15.945 1 91.06 86 ARG A O 1
ATOM 642 N N . GLN A 1 87 ? 3.145 24.719 14.367 1 90 87 GLN A N 1
ATOM 643 C CA . GLN A 1 87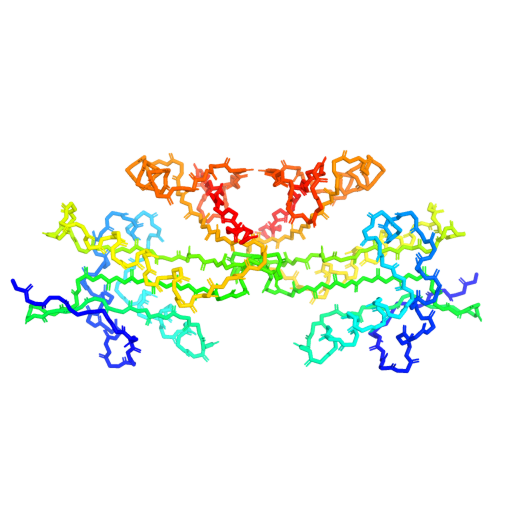 ? 4.285 23.812 14.227 1 90 87 GLN A CA 1
ATOM 644 C C . GLN A 1 87 ? 5.215 23.906 15.43 1 90 87 GLN A C 1
ATOM 646 O O . GLN A 1 87 ? 5.363 24.984 16.016 1 90 87 GLN A O 1
ATOM 651 N N . GLY A 1 88 ? 5.703 22.766 15.844 1 90 88 GLY A N 1
ATOM 652 C CA . GLY A 1 88 ? 6.578 22.734 17 1 90 88 GLY A CA 1
ATOM 653 C C . GLY A 1 88 ? 5.824 22.703 18.312 1 90 88 GLY A C 1
ATOM 654 O O . GLY A 1 88 ? 6.43 22.766 19.391 1 90 88 GLY A O 1
ATOM 655 N N . SER A 1 89 ? 4.504 22.656 18.281 1 91.81 89 SER A N 1
ATOM 656 C CA . SER A 1 89 ? 3.664 22.703 19.469 1 91.81 89 SER A CA 1
ATOM 657 C C . SER A 1 89 ? 3.344 21.312 19.984 1 91.81 89 SER A C 1
ATOM 659 O O . SER A 1 89 ? 2.693 21.156 21.031 1 91.81 89 SER A O 1
ATOM 661 N N . GLY A 1 90 ? 3.738 20.297 19.25 1 95.94 90 GLY A N 1
ATOM 662 C CA . GLY A 1 90 ? 3.393 18.938 19.609 1 95.94 90 GLY A CA 1
ATOM 663 C C . GLY A 1 90 ? 2.137 18.438 18.922 1 95.94 90 GLY A C 1
ATOM 664 O O . GLY A 1 90 ? 1.784 17.25 19.047 1 95.94 90 GLY A O 1
ATOM 665 N N . LEU A 1 91 ? 1.468 19.234 18.25 1 96.38 91 LEU A N 1
ATOM 666 C CA . LEU A 1 91 ? 0.219 18.859 17.594 1 96.38 91 LEU A CA 1
ATOM 667 C C . LEU A 1 91 ? 0.459 17.781 16.547 1 96.38 91 LEU A C 1
ATOM 669 O O . LEU A 1 91 ? -0.37 16.891 16.359 1 96.38 91 LEU A O 1
ATOM 673 N N . GLY A 1 92 ? 1.575 17.875 15.844 1 97.69 92 GLY A N 1
ATOM 674 C CA . GLY A 1 92 ? 1.929 16.844 14.891 1 97.69 92 GLY A CA 1
ATOM 675 C C . GLY A 1 92 ? 2.023 15.461 15.523 1 97.69 92 GLY A C 1
ATOM 676 O O . GLY A 1 92 ? 1.514 14.484 14.969 1 97.69 92 GLY A O 1
ATOM 677 N N . ALA A 1 93 ? 2.635 15.453 16.656 1 98.06 93 ALA A N 1
ATOM 678 C CA . ALA A 1 93 ? 2.779 14.195 17.391 1 98.06 93 ALA A CA 1
ATOM 679 C C . ALA A 1 93 ? 1.421 13.664 17.844 1 98.06 93 ALA A C 1
ATOM 681 O O . ALA A 1 93 ? 1.178 12.453 17.797 1 98.06 93 ALA A O 1
ATOM 682 N N . ARG A 1 94 ? 0.553 14.508 18.266 1 97.94 94 ARG A N 1
ATOM 683 C CA . ARG A 1 94 ? -0.786 14.109 18.672 1 97.94 94 ARG A CA 1
ATOM 684 C C . ARG A 1 94 ? -1.579 13.547 17.5 1 97.94 94 ARG A C 1
ATOM 686 O O . ARG A 1 94 ? -2.316 12.57 17.656 1 97.94 94 ARG A O 1
ATOM 693 N N . LEU A 1 95 ? -1.464 14.172 16.359 1 98.38 95 LEU A N 1
ATOM 694 C CA . LEU A 1 95 ? -2.146 13.703 15.164 1 98.38 95 LEU A CA 1
ATOM 695 C C . LEU A 1 95 ? -1.587 12.359 14.719 1 98.38 95 LEU A C 1
ATOM 697 O O . LEU A 1 95 ? -2.342 11.469 14.312 1 98.38 95 LEU A O 1
ATOM 701 N N . LEU A 1 96 ? -0.251 12.234 14.797 1 98.31 96 LEU A N 1
ATOM 702 C CA . LEU A 1 96 ? 0.374 10.961 14.461 1 98.31 96 LEU A CA 1
ATOM 703 C C . LEU A 1 96 ? -0.131 9.844 15.367 1 98.31 96 LEU A C 1
ATOM 705 O O . LEU A 1 96 ? -0.451 8.75 14.891 1 98.31 96 LEU A O 1
ATOM 709 N N . ALA A 1 97 ? -0.236 10.117 16.625 1 97.81 97 ALA A N 1
ATOM 710 C CA . ALA A 1 97 ? -0.757 9.148 17.578 1 97.81 97 ALA A CA 1
ATOM 711 C C . ALA A 1 97 ? -2.207 8.789 17.266 1 97.81 97 ALA A C 1
ATOM 713 O O . ALA A 1 97 ? -2.611 7.633 17.406 1 97.81 97 ALA A O 1
ATOM 714 N N . ALA A 1 98 ? -2.947 9.719 16.906 1 97.69 98 ALA A N 1
ATOM 715 C CA . ALA A 1 98 ? -4.344 9.484 16.547 1 97.69 98 ALA A CA 1
ATOM 716 C C . ALA A 1 98 ? -4.445 8.594 15.32 1 97.69 98 ALA A C 1
ATOM 718 O O . ALA A 1 98 ? -5.332 7.738 15.234 1 97.69 98 ALA A O 1
ATOM 719 N N . TYR A 1 99 ? -3.549 8.852 14.344 1 97.5 99 TYR A N 1
ATOM 720 C CA . TYR A 1 99 ? -3.447 7.977 13.18 1 97.5 99 TYR A CA 1
ATOM 721 C C . TYR A 1 99 ? -3.189 6.535 13.594 1 97.5 99 TYR A C 1
ATOM 723 O O . TYR A 1 99 ? -3.93 5.629 13.211 1 97.5 99 TYR A O 1
ATOM 731 N N . GLU A 1 100 ? -2.209 6.344 14.414 1 97.25 100 GLU A N 1
ATOM 732 C CA . GLU A 1 100 ? -1.851 4.992 14.828 1 97.25 100 GLU A CA 1
ATOM 733 C C . GLU A 1 100 ? -2.98 4.344 15.617 1 97.25 100 G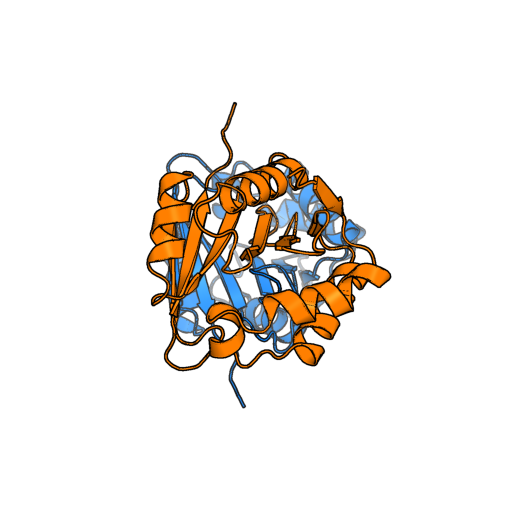LU A C 1
ATOM 735 O O . GLU A 1 100 ? -3.299 3.17 15.406 1 97.25 100 GLU A O 1
ATOM 740 N N . ALA A 1 101 ? -3.611 5.07 16.453 1 96.12 101 ALA A N 1
ATOM 741 C CA . ALA A 1 101 ? -4.742 4.562 17.234 1 96.12 101 ALA A CA 1
ATOM 742 C C . ALA A 1 101 ? -5.914 4.203 16.312 1 96.12 101 ALA A C 1
ATOM 744 O O . ALA A 1 101 ? -6.57 3.18 16.516 1 96.12 101 ALA A O 1
ATOM 745 N N . GLY A 1 102 ? -6.176 5.086 15.375 1 95.12 102 GLY A N 1
ATOM 746 C CA . GLY A 1 102 ? -7.273 4.883 14.445 1 95.12 102 GLY A CA 1
ATOM 747 C C . GLY A 1 102 ? -7.105 3.648 13.578 1 95.12 102 GLY A C 1
ATOM 748 O O . GLY A 1 102 ? -8.094 3.051 13.141 1 95.12 102 GLY A O 1
ATOM 749 N N . CYS A 1 103 ? -5.891 3.311 13.328 1 95.12 103 CYS A N 1
ATOM 750 C CA . CYS A 1 103 ? -5.609 2.158 12.477 1 95.12 103 CYS A CA 1
ATOM 751 C C . CYS A 1 103 ? -5.527 0.88 13.305 1 95.12 103 CYS A C 1
ATOM 753 O O . CYS A 1 103 ? -5.535 -0.222 12.75 1 95.12 103 CYS A O 1
ATOM 755 N N . GLY A 1 104 ? -5.469 1.052 14.633 1 92.94 104 GLY A N 1
ATOM 756 C CA . GLY A 1 104 ? -5.309 -0.102 15.508 1 92.94 104 GLY A CA 1
ATOM 757 C C . GLY A 1 104 ? -3.938 -0.738 15.406 1 92.94 104 GLY A C 1
ATOM 758 O O . GLY A 1 104 ? -2.92 -0.06 15.57 1 92.94 104 GLY A O 1
ATOM 759 N N . SER A 1 105 ? -3.875 -2.119 15.164 1 91.75 105 SER A N 1
ATOM 760 C CA . SER A 1 105 ? -2.615 -2.855 15.094 1 91.75 105 SER A CA 1
ATOM 761 C C . SER A 1 105 ? -2.496 -3.611 13.773 1 91.75 105 SER A C 1
ATOM 763 O O . SER A 1 105 ? -2.541 -4.844 13.75 1 91.75 105 SER A O 1
ATOM 765 N N . PRO A 1 106 ? -2.357 -2.773 12.789 1 94.56 106 PRO A N 1
ATOM 766 C CA . PRO A 1 106 ? -2.215 -3.473 11.508 1 94.56 106 PRO A CA 1
ATOM 767 C C . PRO A 1 106 ? -1.022 -4.426 11.492 1 94.56 106 PRO A C 1
ATOM 769 O O . PRO A 1 106 ? 0.083 -4.047 11.883 1 94.56 106 PRO A O 1
ATOM 772 N N . THR A 1 107 ? -1.189 -5.582 10.898 1 92.94 107 THR A N 1
ATOM 773 C CA . THR A 1 107 ? -0.154 -6.609 10.938 1 92.94 107 THR A CA 1
ATOM 774 C C . THR A 1 107 ? 1.062 -6.184 10.117 1 92.94 107 THR A C 1
ATOM 776 O O . THR A 1 107 ? 2.193 -6.551 10.438 1 92.94 107 THR A O 1
ATOM 779 N N . GLY A 1 108 ? 0.86 -5.391 9.109 1 96 108 GLY A N 1
ATOM 780 C CA . GLY A 1 108 ? 1.967 -4.93 8.289 1 96 108 GLY A CA 1
ATOM 781 C C . GLY A 1 108 ? 2.652 -3.697 8.844 1 96 108 GLY A C 1
ATOM 782 O O . GLY A 1 108 ? 3.666 -3.246 8.305 1 96 108 GLY A O 1
ATOM 783 N N . GLY A 1 109 ? 2.053 -3.121 9.898 1 97.75 109 GLY A N 1
ATOM 784 C CA . GLY A 1 109 ? 2.633 -1.926 10.484 1 97.75 109 GLY A CA 1
ATOM 785 C C . GLY A 1 109 ? 2.105 -0.642 9.875 1 97.75 109 GLY A C 1
ATOM 786 O O . GLY A 1 109 ? 1.027 -0.63 9.273 1 97.75 109 GLY A O 1
ATOM 787 N N . TYR A 1 110 ? 2.84 0.466 10.148 1 98.5 110 TYR A N 1
ATOM 788 C CA . TYR A 1 110 ? 2.439 1.809 9.742 1 98.5 110 TYR A CA 1
ATOM 789 C C . TYR A 1 110 ? 3.393 2.365 8.688 1 98.5 110 TYR A C 1
ATOM 791 O O . TYR A 1 110 ? 4.609 2.371 8.883 1 98.5 110 TYR A O 1
ATOM 799 N N . PHE A 1 111 ? 2.795 2.816 7.566 1 98.88 111 PHE A N 1
ATOM 800 C CA . PHE A 1 111 ? 3.596 3.34 6.465 1 98.88 111 PHE A CA 1
ATOM 801 C C . PHE A 1 111 ? 3.275 4.809 6.215 1 98.88 111 PHE A C 1
ATOM 803 O O . PHE A 1 111 ? 2.195 5.285 6.57 1 98.88 111 PHE A O 1
ATOM 810 N N . LEU A 1 112 ? 4.195 5.473 5.641 1 98.69 112 LEU A N 1
ATOM 811 C CA . LEU A 1 112 ? 3.967 6.789 5.055 1 98.69 112 LEU A CA 1
ATOM 812 C C . LEU A 1 112 ? 4.996 7.09 3.971 1 98.69 112 LEU A C 1
ATOM 814 O O . LEU A 1 112 ? 5.992 6.371 3.84 1 98.69 112 LEU A O 1
ATOM 818 N N . LEU A 1 113 ? 4.66 8.07 3.178 1 98.31 113 LEU A N 1
ATOM 819 C CA . LEU A 1 113 ? 5.605 8.664 2.236 1 98.31 113 LEU A CA 1
ATOM 820 C C . LEU A 1 113 ? 5.934 10.102 2.625 1 98.31 113 LEU A C 1
ATOM 822 O O . LEU A 1 113 ? 5.059 10.844 3.066 1 98.31 113 LEU A O 1
ATOM 826 N N . THR A 1 114 ? 7.121 10.461 2.525 1 97.5 114 THR A N 1
ATOM 827 C CA . THR A 1 114 ? 7.539 11.852 2.641 1 97.5 114 THR A CA 1
ATOM 828 C C . THR A 1 114 ? 8.609 12.18 1.604 1 97.5 114 THR A C 1
ATOM 830 O O . THR A 1 114 ? 9.406 11.32 1.231 1 97.5 114 THR A O 1
ATOM 833 N N . SER A 1 115 ? 8.594 13.383 1.17 1 95.94 115 SER A N 1
ATOM 834 C CA . SER A 1 115 ? 9.492 13.789 0.094 1 95.94 115 SER A CA 1
ATOM 835 C C . SER A 1 115 ? 10.945 13.812 0.568 1 95.94 115 SER A C 1
ATOM 837 O O . SER A 1 115 ? 11.211 14.055 1.747 1 95.94 115 SER A O 1
ATOM 839 N N . ASP A 1 116 ? 11.867 13.664 -0.377 1 96.19 116 ASP A N 1
ATOM 840 C CA . ASP A 1 116 ? 13.289 13.609 -0.06 1 96.19 116 ASP A CA 1
ATOM 841 C C . ASP A 1 116 ? 13.805 14.977 0.387 1 96.19 116 ASP A C 1
ATOM 843 O O . ASP A 1 116 ? 14.82 15.07 1.078 1 96.19 116 ASP A O 1
ATOM 847 N N . PHE A 1 117 ? 13.102 16.047 0.083 1 93.62 117 PHE A N 1
ATOM 848 C CA . PHE A 1 117 ? 13.562 17.359 0.48 1 93.62 117 PHE A CA 1
ATOM 849 C C . PHE A 1 117 ? 12.992 17.75 1.84 1 93.62 117 PHE A C 1
ATOM 851 O O . PHE A 1 117 ? 13.422 18.734 2.445 1 93.62 117 PHE A O 1
ATOM 858 N N . ASN A 1 118 ? 12.008 17.094 2.326 1 95.06 118 ASN A N 1
ATOM 859 C CA . ASN A 1 118 ? 11.336 17.438 3.576 1 95.06 118 ASN A CA 1
ATOM 860 C C . ASN A 1 118 ? 12.062 16.844 4.781 1 95.06 118 ASN A C 1
ATOM 862 O O . ASN A 1 118 ? 11.531 15.961 5.461 1 95.06 118 ASN A O 1
ATOM 866 N N . THR A 1 119 ? 13.172 17.375 5.105 1 96.25 119 THR A N 1
ATOM 867 C CA . THR A 1 119 ? 14.062 16.828 6.125 1 96.25 119 THR A CA 1
ATOM 868 C C . THR A 1 119 ? 13.422 16.938 7.508 1 96.25 119 THR A C 1
ATOM 870 O O . THR A 1 119 ? 13.672 16.094 8.375 1 96.25 119 THR A O 1
ATOM 873 N N . GLY A 1 120 ? 12.672 17.984 7.711 1 94.94 120 GLY A N 1
ATOM 874 C CA . GLY A 1 120 ? 11.961 18.109 8.977 1 94.94 120 GLY A CA 1
ATOM 875 C C . GLY A 1 120 ? 11.008 16.969 9.242 1 94.94 120 GLY A C 1
ATOM 876 O O . GLY A 1 120 ? 11 16.406 10.344 1 94.94 120 GLY A O 1
ATOM 877 N N . ALA A 1 121 ? 10.188 16.641 8.258 1 96.5 121 ALA A N 1
ATOM 878 C CA . ALA A 1 121 ? 9.266 15.516 8.391 1 96.5 121 ALA A CA 1
ATOM 879 C C . ALA A 1 121 ? 10.023 14.211 8.617 1 96.5 121 ALA A C 1
ATOM 881 O O . ALA A 1 121 ? 9.625 13.383 9.438 1 96.5 121 ALA A O 1
ATOM 882 N N . GLN A 1 122 ? 11.117 14.008 7.898 1 98.25 122 GLN A N 1
ATOM 883 C CA . GLN A 1 122 ? 11.93 12.805 8.047 1 98.25 122 GLN A CA 1
ATOM 884 C C . GLN A 1 122 ? 12.383 12.625 9.492 1 98.25 122 GLN A C 1
ATOM 886 O O . GLN A 1 122 ? 12.18 11.562 10.086 1 98.25 122 GLN A O 1
ATOM 891 N N . ARG A 1 123 ? 12.922 13.68 10.047 1 97.94 123 ARG A N 1
ATOM 892 C CA . ARG A 1 123 ? 13.391 13.633 11.422 1 97.94 123 ARG A CA 1
ATOM 893 C C . ARG A 1 123 ? 12.234 13.383 12.383 1 97.94 123 ARG A C 1
ATOM 895 O O . ARG 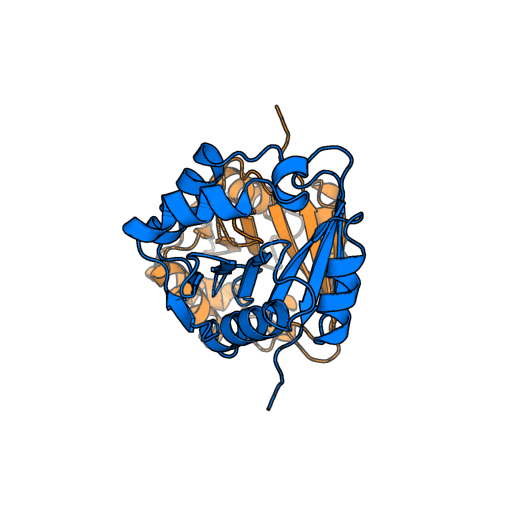A 1 123 ? 12.375 12.633 13.352 1 97.94 123 ARG A O 1
ATOM 902 N N . PHE A 1 124 ? 11.18 14.07 12.117 1 98 124 PHE A N 1
ATOM 903 C CA . PHE A 1 124 ? 9.984 13.914 12.938 1 98 124 PHE A CA 1
ATOM 904 C C . PHE A 1 124 ? 9.562 12.445 12.984 1 98 124 PHE A C 1
ATOM 906 O O . PHE A 1 124 ? 9.367 11.891 14.07 1 98 124 PHE A O 1
ATOM 913 N N . TYR A 1 125 ? 9.422 11.789 11.844 1 98.56 125 TYR A N 1
ATOM 914 C CA . TYR A 1 125 ? 8.953 10.406 11.789 1 98.56 125 TYR A CA 1
ATOM 915 C C . TYR A 1 125 ? 9.977 9.453 12.398 1 98.56 125 TYR A C 1
ATOM 917 O O . TYR A 1 125 ? 9.609 8.484 13.062 1 98.56 125 TYR A O 1
ATOM 925 N N . GLU A 1 126 ? 11.258 9.711 12.125 1 98.56 126 GLU A N 1
ATOM 926 C CA . GLU A 1 126 ? 12.305 8.898 12.727 1 98.56 126 GLU A CA 1
ATOM 927 C C . GLU A 1 126 ? 12.227 8.922 14.25 1 98.56 126 GLU A C 1
ATOM 929 O O . GLU A 1 126 ? 12.359 7.883 14.898 1 98.56 126 GLU A O 1
ATOM 934 N N . ARG A 1 127 ? 11.953 10.07 14.781 1 97.94 127 ARG A N 1
ATOM 935 C CA . ARG A 1 127 ? 11.844 10.234 16.219 1 97.94 127 ARG A CA 1
ATOM 936 C C . ARG A 1 127 ? 10.641 9.469 16.766 1 97.94 127 ARG A C 1
ATOM 938 O O . ARG A 1 127 ? 10.586 9.164 17.969 1 97.94 127 ARG A O 1
ATOM 945 N N . HIS A 1 128 ? 9.758 9.172 15.938 1 97.94 128 HIS A N 1
ATOM 946 C CA . HIS A 1 128 ? 8.539 8.5 16.375 1 97.94 128 HIS A CA 1
ATOM 947 C C . HIS A 1 128 ? 8.539 7.031 15.977 1 97.94 128 HIS A C 1
ATOM 949 O O . HIS A 1 128 ? 7.484 6.406 15.898 1 97.94 128 HIS A O 1
ATOM 955 N N . GLY A 1 129 ? 9.688 6.457 15.617 1 97.81 129 GLY A N 1
ATOM 956 C CA . GLY A 1 129 ? 9.859 5.02 15.484 1 97.81 129 GLY A CA 1
ATOM 957 C C . GLY A 1 129 ? 9.766 4.539 14.047 1 97.81 129 GLY A C 1
ATOM 958 O O . GLY A 1 129 ? 9.836 3.338 13.781 1 97.81 129 GLY A O 1
ATOM 959 N N . TYR A 1 130 ? 9.625 5.508 13.148 1 98.62 130 TYR A N 1
ATOM 960 C CA . TYR A 1 130 ? 9.641 5.137 11.742 1 98.62 130 TYR A CA 1
ATOM 961 C C . TYR A 1 130 ? 11.07 5.094 11.203 1 98.62 130 TYR A C 1
ATOM 963 O O . TYR A 1 130 ? 11.945 5.809 11.695 1 98.62 130 TYR A O 1
ATOM 971 N N . ARG A 1 131 ? 11.234 4.285 10.18 1 98.38 131 ARG A N 1
ATOM 972 C CA . ARG A 1 131 ? 12.523 4.234 9.492 1 98.38 131 ARG A CA 1
ATOM 973 C C . ARG A 1 131 ? 12.336 4.195 7.98 1 98.38 131 ARG A C 1
ATOM 975 O O . ARG A 1 131 ? 11.352 3.643 7.484 1 98.38 131 ARG A O 1
ATOM 982 N N . GLN A 1 132 ? 13.266 4.758 7.301 1 98.75 132 GLN A N 1
ATOM 983 C CA . GLN A 1 132 ? 13.219 4.707 5.844 1 98.75 132 GLN A CA 1
ATOM 984 C C . GLN A 1 132 ? 13.508 3.301 5.332 1 98.75 132 GLN A C 1
ATOM 986 O O . GLN A 1 132 ? 14.516 2.695 5.707 1 98.75 132 GLN A O 1
ATOM 991 N N . VAL A 1 133 ? 12.68 2.822 4.453 1 98.81 133 VAL A N 1
ATOM 992 C CA . VAL A 1 133 ? 12.844 1.444 4 1 98.81 133 VAL A CA 1
ATOM 993 C C . VAL A 1 133 ? 12.914 1.406 2.477 1 98.81 133 VAL A C 1
ATOM 995 O O . VAL A 1 133 ? 13.062 0.335 1.883 1 98.81 133 VAL A O 1
ATOM 998 N N . GLY A 1 134 ? 12.789 2.582 1.851 1 98.75 134 GLY A N 1
ATOM 999 C CA . GLY A 1 134 ? 12.836 2.623 0.397 1 98.75 134 GLY A CA 1
ATOM 1000 C C . GLY A 1 134 ? 12.648 4.016 -0.168 1 98.75 134 GLY A C 1
ATOM 1001 O O . GLY A 1 134 ? 12.586 4.992 0.583 1 98.75 134 GLY A O 1
ATOM 1002 N N . GLN A 1 135 ? 12.602 4.07 -1.453 1 98.62 135 GLN A N 1
ATOM 1003 C CA . GLN A 1 135 ? 12.406 5.34 -2.145 1 98.62 135 GLN A CA 1
ATOM 1004 C C . GLN A 1 135 ? 11.758 5.129 -3.51 1 98.62 135 GLN A C 1
ATOM 1006 O O . GLN A 1 135 ? 12.078 4.168 -4.211 1 98.62 135 GLN A O 1
ATOM 1011 N N . LE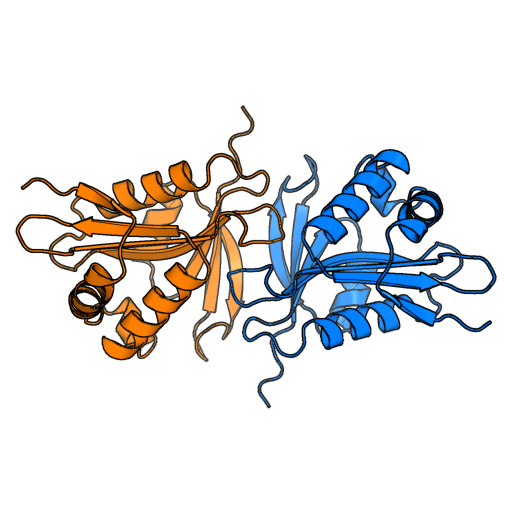U A 1 136 ? 10.914 6.008 -3.873 1 98.5 136 LEU A N 1
ATOM 1012 C CA . LEU A 1 136 ? 10.195 6.023 -5.145 1 98.5 136 LEU A CA 1
ATOM 1013 C C . LEU A 1 136 ? 10.516 7.293 -5.93 1 98.5 136 LEU A C 1
ATOM 1015 O O . LEU A 1 136 ? 9.859 8.32 -5.742 1 98.5 136 LEU A O 1
ATOM 1019 N N . PRO A 1 137 ? 11.445 7.266 -6.852 1 96.88 137 PRO A N 1
ATOM 1020 C CA . PRO A 1 137 ? 11.75 8.453 -7.648 1 96.88 137 PRO A CA 1
ATOM 1021 C C . PRO A 1 137 ? 10.602 8.859 -8.578 1 96.88 137 PRO A C 1
ATOM 1023 O O . PRO A 1 137 ? 9.93 7.992 -9.141 1 96.88 137 PRO A O 1
ATOM 1026 N N . ASP A 1 138 ? 10.297 10.203 -8.633 1 94.56 138 ASP A N 1
ATOM 1027 C CA . ASP A 1 138 ? 9.336 10.781 -9.57 1 94.56 138 ASP A CA 1
ATOM 1028 C C . ASP A 1 138 ? 7.93 10.242 -9.328 1 94.56 138 ASP A C 1
ATOM 1030 O O . ASP A 1 138 ? 7.117 10.164 -10.25 1 94.56 138 ASP A O 1
ATOM 1034 N N . PHE A 1 139 ? 7.688 9.82 -8.133 1 94.88 139 PHE A N 1
ATOM 1035 C CA . PHE A 1 139 ? 6.441 9.133 -7.82 1 94.88 139 PHE A CA 1
ATOM 1036 C C . PHE A 1 139 ? 5.254 10.086 -7.938 1 94.88 139 PHE A C 1
ATOM 1038 O O . PHE A 1 139 ? 4.305 9.812 -8.68 1 94.88 139 PHE A O 1
ATOM 1045 N N . ALA A 1 140 ? 5.363 11.156 -7.234 1 91.31 140 ALA A N 1
ATOM 1046 C CA . ALA A 1 140 ? 4.258 12.109 -7.227 1 91.31 140 ALA A CA 1
ATOM 1047 C C . ALA A 1 140 ? 4.531 13.266 -8.188 1 91.31 140 ALA A C 1
ATOM 1049 O O . ALA A 1 140 ? 3.637 13.703 -8.914 1 91.31 140 ALA A O 1
ATOM 1050 N N . VAL A 1 141 ? 5.738 13.766 -8.125 1 88.12 141 VAL A N 1
ATOM 1051 C CA . VAL A 1 141 ? 6.172 14.883 -8.953 1 88.12 141 VAL A CA 1
ATOM 1052 C C . VAL A 1 141 ? 7.547 14.578 -9.547 1 88.12 141 VAL A C 1
ATOM 1054 O O . VAL A 1 141 ? 8.43 14.062 -8.859 1 88.12 141 VAL A O 1
ATOM 1057 N N . PRO A 1 142 ? 7.652 14.898 -10.875 1 89.56 142 PRO A N 1
ATOM 1058 C CA . PRO A 1 142 ? 8.961 14.664 -11.477 1 89.56 142 PRO A CA 1
ATOM 1059 C C . PRO A 1 142 ? 10.094 15.359 -10.719 1 89.56 142 PRO A C 1
ATOM 1061 O O . PRO A 1 142 ? 9.945 16.5 -10.281 1 89.56 142 PRO A O 1
ATOM 1064 N N . GLY A 1 143 ? 11.195 14.68 -10.523 1 92.56 143 GLY A N 1
ATOM 1065 C CA . GLY A 1 143 ? 12.375 15.25 -9.898 1 92.56 143 GLY A CA 1
ATOM 1066 C C . GLY A 1 143 ? 12.383 15.094 -8.391 1 92.56 143 GLY A C 1
ATOM 1067 O O . GLY A 1 143 ? 13.375 15.422 -7.734 1 92.56 143 GLY A O 1
ATOM 1068 N N . VAL A 1 144 ? 11.305 14.641 -7.836 1 93.25 144 VAL A N 1
ATOM 1069 C CA . VAL A 1 144 ? 11.211 14.438 -6.395 1 93.25 144 VAL A CA 1
ATOM 1070 C C . VAL A 1 144 ? 11.047 12.953 -6.09 1 93.25 144 VAL A C 1
ATOM 1072 O O . VAL A 1 144 ? 10.281 12.258 -6.762 1 93.25 144 VAL A O 1
ATOM 1075 N N . SER A 1 145 ? 11.805 12.523 -5.121 1 96.81 145 SER A N 1
ATOM 1076 C CA . SER A 1 145 ? 11.641 11.148 -4.645 1 96.81 145 SER A CA 1
ATOM 1077 C C . SER A 1 145 ? 10.805 11.102 -3.371 1 96.81 145 SER A C 1
ATOM 1079 O O . SER A 1 145 ? 10.992 11.922 -2.467 1 96.81 145 SER A O 1
ATOM 1081 N N . GLU A 1 146 ? 9.844 10.203 -3.428 1 98.06 146 GLU A N 1
ATOM 1082 C CA . GLU A 1 146 ? 9.133 9.898 -2.188 1 98.06 146 GLU A CA 1
ATOM 1083 C C . GLU A 1 146 ? 9.836 8.789 -1.408 1 98.06 146 GLU A C 1
ATOM 1085 O O . GLU A 1 146 ? 10.047 7.691 -1.931 1 98.06 146 GLU A O 1
ATOM 1090 N N . LEU A 1 147 ? 10.195 9.117 -0.205 1 98.75 147 LEU A N 1
ATOM 1091 C CA . LEU A 1 147 ? 10.828 8.148 0.682 1 98.75 147 LEU A CA 1
ATOM 1092 C C . LEU A 1 147 ? 9.781 7.312 1.415 1 98.75 147 LEU A C 1
ATOM 1094 O O . LEU A 1 147 ? 8.789 7.852 1.905 1 98.75 147 LEU A O 1
ATOM 1098 N N . ILE A 1 148 ? 9.984 6.008 1.411 1 98.88 148 ILE A N 1
ATOM 1099 C CA . ILE A 1 148 ? 9.07 5.117 2.123 1 98.88 148 ILE A CA 1
ATOM 1100 C C . ILE A 1 148 ? 9.531 4.957 3.568 1 98.88 148 ILE A C 1
ATOM 1102 O O . ILE A 1 148 ? 10.648 4.504 3.824 1 98.88 148 ILE A O 1
ATOM 1106 N N . PHE A 1 149 ? 8.695 5.328 4.512 1 98.88 149 PHE A N 1
ATOM 1107 C CA . PHE A 1 149 ? 8.938 5.109 5.93 1 98.88 149 PHE A CA 1
ATOM 1108 C C . PHE A 1 149 ? 7.992 4.051 6.488 1 98.88 149 PHE A C 1
ATOM 1110 O O . PHE A 1 149 ? 6.844 3.951 6.055 1 98.88 149 PHE A O 1
ATOM 1117 N N . TRP A 1 150 ? 8.523 3.299 7.438 1 98.81 150 TRP A N 1
ATOM 1118 C CA . TRP A 1 150 ? 7.789 2.164 7.98 1 98.81 150 TRP A CA 1
ATOM 1119 C C . TRP A 1 150 ? 8.055 2.006 9.477 1 98.81 150 TRP A C 1
ATOM 1121 O O . TRP A 1 150 ? 9.195 2.141 9.93 1 98.81 150 TRP A O 1
ATOM 1131 N N . LYS A 1 151 ? 7.035 1.845 10.234 1 98.25 151 LYS A N 1
ATOM 1132 C CA . LYS A 1 151 ? 7.07 1.461 11.648 1 98.25 151 LYS A CA 1
ATOM 1133 C C . LYS A 1 151 ? 6.375 0.119 11.867 1 98.25 151 LYS A C 1
ATOM 1135 O O . LYS A 1 151 ? 5.16 0.008 11.703 1 98.25 151 LYS A O 1
ATOM 1140 N N . PRO A 1 152 ? 7.141 -0.985 12.172 1 95.31 152 PRO A N 1
ATOM 1141 C CA . PRO A 1 152 ? 6.531 -2.305 12.344 1 95.31 152 PRO A CA 1
ATOM 1142 C C . PRO A 1 152 ? 5.566 -2.361 13.523 1 95.31 152 PRO A C 1
ATOM 1144 O O . PRO A 1 152 ? 5.676 -1.559 14.453 1 95.31 152 PRO A O 1
ATOM 1147 N N . ARG A 1 153 ? 4.594 -3.312 13.352 1 85.94 153 ARG A N 1
ATOM 1148 C CA . ARG A 1 153 ? 3.701 -3.547 14.484 1 85.94 153 ARG A CA 1
ATOM 1149 C C . ARG A 1 153 ? 4.484 -3.994 15.719 1 85.94 153 ARG A C 1
ATOM 1151 O O . ARG A 1 153 ? 5.473 -4.723 15.602 1 85.94 153 ARG A O 1
ATOM 1158 N N . VAL A 1 154 ? 4.082 -3.408 16.828 1 70.88 154 VAL A N 1
ATOM 1159 C CA . VAL A 1 154 ? 4.691 -3.908 18.062 1 70.88 154 VAL A CA 1
ATOM 1160 C C . VAL A 1 154 ? 4.141 -5.297 18.375 1 70.88 154 VAL A C 1
ATOM 1162 O O . VAL A 1 154 ? 2.926 -5.484 18.469 1 70.88 154 VAL A O 1
ATOM 1165 N N . ARG A 1 155 ? 4.855 -6.289 17.906 1 58.94 155 ARG A N 1
ATOM 1166 C CA . ARG A 1 155 ? 4.434 -7.645 18.25 1 58.94 155 ARG A CA 1
ATOM 1167 C C . ARG A 1 155 ? 4.387 -7.832 19.766 1 58.94 155 ARG A C 1
ATOM 1169 O O . ARG A 1 155 ? 5.301 -7.406 20.484 1 58.94 155 ARG A O 1
ATOM 1176 N N . GLY A 1 156 ? 3.105 -7.516 20.375 1 47.66 156 GLY A N 1
ATOM 1177 C CA . GLY A 1 156 ? 3.062 -7.859 21.781 1 47.66 156 GLY A CA 1
ATOM 1178 C C . GLY A 1 156 ? 3.789 -9.156 22.109 1 47.66 156 GLY A C 1
ATOM 1179 O O . GLY A 1 156 ? 4.039 -9.969 21.219 1 47.66 156 GLY A O 1
ATOM 1180 N N . MET B 1 1 ? -1.802 -27.672 -24.891 1 62.5 1 MET B N 1
ATOM 1181 C CA . MET B 1 1 ? -2.967 -27.734 -24.016 1 62.5 1 MET B CA 1
ATOM 1182 C C . MET B 1 1 ? -3.443 -26.328 -23.641 1 62.5 1 MET B C 1
ATOM 1184 O O . MET B 1 1 ? -2.633 -25.422 -23.484 1 62.5 1 MET B O 1
ATOM 1188 N N . SER B 1 2 ? -4.812 -26.109 -23.734 1 84.62 2 SER B N 1
ATOM 1189 C CA . SER B 1 2 ? -5.344 -24.75 -23.766 1 84.62 2 SER B CA 1
ATOM 1190 C C . SER B 1 2 ? -5.488 -24.188 -22.359 1 84.62 2 SER B C 1
ATOM 1192 O O . SER B 1 2 ? -6.074 -24.828 -21.484 1 84.62 2 SER B O 1
ATOM 1194 N N . THR B 1 3 ? -4.582 -23.438 -21.828 1 92 3 THR B N 1
ATOM 1195 C CA . THR B 1 3 ? -4.664 -22.766 -20.531 1 92 3 THR B CA 1
ATOM 1196 C C . THR B 1 3 ? -5.445 -21.453 -20.656 1 92 3 THR B C 1
ATOM 1198 O O . THR B 1 3 ? -5.211 -20.672 -21.578 1 92 3 THR B O 1
ATOM 1201 N N . VAL B 1 4 ? -6.496 -21.344 -19.844 1 95.94 4 VAL B N 1
ATOM 1202 C CA . VAL B 1 4 ? -7.293 -20.125 -19.812 1 95.94 4 VAL B CA 1
ATOM 1203 C C . VAL B 1 4 ? -7.074 -19.391 -18.5 1 95.94 4 VAL B C 1
ATOM 1205 O O . VAL B 1 4 ? -6.961 -20.016 -17.438 1 95.94 4 VAL B O 1
ATOM 1208 N N . ILE B 1 5 ? -6.996 -18.062 -18.562 1 98 5 ILE B N 1
ATOM 1209 C CA . ILE B 1 5 ? -6.945 -17.219 -17.375 1 98 5 ILE B CA 1
ATOM 1210 C C . ILE B 1 5 ? -8.289 -16.516 -17.188 1 98 5 ILE B C 1
ATOM 1212 O O . ILE B 1 5 ? -8.758 -15.805 -18.078 1 98 5 ILE B O 1
ATOM 1216 N N . ARG B 1 6 ? -8.922 -16.688 -16.062 1 97.75 6 ARG B N 1
ATOM 1217 C CA . ARG B 1 6 ? -10.234 -16.109 -15.773 1 97.75 6 ARG B CA 1
ATOM 1218 C C . ARG B 1 6 ? -10.383 -15.781 -14.297 1 97.75 6 ARG B C 1
ATOM 1220 O O . ARG B 1 6 ? -9.602 -16.25 -13.469 1 97.75 6 ARG B O 1
ATOM 1227 N N . PRO B 1 7 ? -11.344 -14.93 -13.945 1 98.19 7 PRO B N 1
ATOM 1228 C CA . PRO B 1 7 ? -11.609 -14.719 -12.516 1 98.19 7 PRO B CA 1
ATOM 1229 C C . PRO B 1 7 ? -11.945 -16.016 -11.789 1 98.19 7 PRO B C 1
ATOM 1231 O O . PRO B 1 7 ? -12.656 -16.875 -12.328 1 98.19 7 PRO B O 1
ATOM 1234 N N . ALA B 1 8 ? -11.398 -16.203 -10.617 1 98.25 8 ALA B N 1
ATOM 1235 C CA . ALA B 1 8 ? -11.711 -17.359 -9.797 1 98.25 8 ALA B CA 1
ATOM 1236 C C . ALA B 1 8 ? -13.109 -17.25 -9.195 1 98.25 8 ALA B C 1
ATOM 1238 O O . ALA B 1 8 ? -13.609 -16.156 -8.969 1 98.25 8 ALA B O 1
ATOM 1239 N N . THR B 1 9 ? -13.766 -18.359 -8.969 1 97.5 9 THR B N 1
ATOM 1240 C CA . THR B 1 9 ? -15.031 -18.438 -8.242 1 97.5 9 THR B CA 1
ATOM 1241 C C . THR B 1 9 ? -14.852 -19.188 -6.926 1 97.5 9 THR B C 1
ATOM 1243 O O . THR B 1 9 ? -13.812 -19.812 -6.695 1 97.5 9 THR B O 1
ATOM 1246 N N . ARG B 1 10 ? -15.844 -19.094 -6.117 1 97.38 10 ARG B N 1
ATOM 1247 C CA . ARG B 1 10 ? -15.781 -19.781 -4.832 1 97.38 10 ARG B CA 1
ATOM 1248 C C . ARG B 1 10 ? -15.555 -21.281 -5.016 1 97.38 10 ARG B C 1
ATOM 1250 O O . ARG B 1 10 ? -14.852 -21.906 -4.223 1 97.38 10 ARG B O 1
ATOM 1257 N N . GLU B 1 11 ? -16.047 -21.828 -6.062 1 97 11 GLU B N 1
ATOM 1258 C CA . GLU B 1 11 ? -15.977 -23.266 -6.316 1 97 11 GLU B CA 1
ATOM 1259 C C . GLU B 1 11 ? -14.562 -23.688 -6.715 1 97 11 GLU B C 1
ATOM 1261 O O . GLU B 1 11 ? -14.211 -24.859 -6.613 1 97 11 GLU B O 1
ATOM 1266 N N . ASP B 1 12 ? -13.773 -22.719 -7.152 1 97.62 12 ASP B N 1
ATOM 1267 C CA . ASP B 1 12 ? -12.43 -23.016 -7.637 1 97.62 12 ASP B CA 1
ATOM 1268 C C . ASP B 1 12 ? -11.438 -23.141 -6.477 1 97.62 12 ASP B C 1
ATOM 1270 O O . ASP B 1 12 ? -10.352 -23.688 -6.641 1 97.62 12 ASP B O 1
ATOM 1274 N N . LEU B 1 13 ? -11.773 -22.594 -5.352 1 97.88 13 LEU B N 1
ATOM 1275 C CA . LEU B 1 13 ? -10.773 -22.172 -4.371 1 97.88 13 LEU B CA 1
ATOM 1276 C C . LEU B 1 13 ? -10.109 -23.375 -3.725 1 97.88 13 LEU B C 1
ATOM 1278 O O . LEU B 1 13 ? -8.883 -23.406 -3.547 1 97.88 13 LEU B O 1
ATOM 1282 N N . SER B 1 14 ? -10.891 -24.359 -3.383 1 97.06 14 SER B N 1
ATOM 1283 C CA . SER B 1 14 ? -10.312 -25.516 -2.717 1 97.06 14 SER B CA 1
ATOM 1284 C C . SER B 1 14 ? -9.344 -26.25 -3.635 1 97.06 14 SER B C 1
ATOM 1286 O O . SER B 1 14 ? -8.234 -26.609 -3.221 1 97.06 14 SER B O 1
ATOM 1288 N N . ALA B 1 15 ? -9.719 -26.5 -4.82 1 96.75 15 ALA B N 1
ATOM 1289 C CA . ALA B 1 15 ? -8.852 -27.172 -5.785 1 96.75 15 ALA B CA 1
ATOM 1290 C C . ALA B 1 15 ? -7.605 -26.359 -6.082 1 96.75 15 ALA B C 1
ATOM 1292 O O . ALA B 1 15 ? -6.508 -26.906 -6.195 1 96.75 15 ALA B O 1
ATOM 1293 N N . LEU B 1 16 ? -7.805 -25.141 -6.227 1 96.94 16 LEU B N 1
ATOM 1294 C CA . LEU B 1 16 ? -6.688 -24.234 -6.469 1 96.94 16 LEU B CA 1
ATOM 1295 C C . LEU B 1 16 ? -5.68 -24.281 -5.324 1 96.94 16 LEU B C 1
ATOM 1297 O O . LEU B 1 16 ? -4.48 -24.469 -5.555 1 96.94 16 LEU B O 1
ATOM 1301 N N . ALA B 1 17 ? -6.191 -24.156 -4.133 1 97.69 17 ALA B N 1
ATOM 1302 C CA . ALA B 1 17 ? -5.34 -24.188 -2.949 1 97.69 17 ALA B CA 1
ATOM 1303 C C . ALA B 1 17 ? -4.59 -25.516 -2.852 1 97.69 17 ALA B C 1
ATOM 1305 O O . ALA B 1 17 ? -3.396 -25.547 -2.537 1 97.69 17 ALA B O 1
ATOM 1306 N N . THR B 1 18 ? -5.27 -26.562 -3.117 1 96.19 18 THR B N 1
ATOM 1307 C CA . THR B 1 18 ? -4.668 -27.891 -3.051 1 96.19 18 THR B CA 1
ATOM 1308 C C . THR B 1 18 ? -3.525 -28.016 -4.055 1 96.19 18 THR B C 1
ATOM 1310 O O . THR B 1 18 ? -2.48 -28.594 -3.75 1 96.19 18 THR B O 1
ATOM 1313 N N . ALA B 1 19 ? -3.721 -27.516 -5.207 1 95 19 ALA B N 1
ATOM 1314 C CA . ALA B 1 19 ? -2.727 -27.594 -6.277 1 95 19 ALA B CA 1
ATOM 1315 C C . ALA B 1 19 ? -1.483 -26.781 -5.93 1 95 19 ALA B C 1
ATOM 1317 O O . ALA B 1 19 ? -0.369 -27.141 -6.312 1 95 19 ALA B O 1
ATOM 1318 N N . LEU B 1 20 ? -1.661 -25.703 -5.223 1 95.5 20 LEU B N 1
ATOM 1319 C CA . LEU B 1 20 ? -0.579 -24.734 -5.074 1 95.5 20 LEU B CA 1
ATOM 1320 C C . LEU B 1 20 ? 0.111 -24.891 -3.723 1 95.5 20 LEU B C 1
ATOM 1322 O O . LEU B 1 20 ? 1.291 -24.562 -3.58 1 95.5 20 LEU B O 1
ATOM 1326 N N . ALA B 1 21 ? -0.531 -25.438 -2.727 1 96.12 21 ALA B N 1
ATOM 1327 C CA . ALA B 1 21 ? -0.061 -25.5 -1.346 1 96.12 21 ALA B CA 1
ATOM 1328 C C . ALA B 1 21 ? 1.3 -26.188 -1.262 1 96.12 21 ALA B C 1
ATOM 1330 O O . ALA B 1 21 ? 2.148 -25.797 -0.453 1 96.12 21 ALA B O 1
ATOM 1331 N N . PRO B 1 22 ? 1.62 -27.125 -2.131 1 94.62 22 PRO B N 1
ATOM 1332 C CA . PRO B 1 22 ? 2.896 -27.844 -2.025 1 94.62 22 PRO B CA 1
ATOM 1333 C C . PRO B 1 22 ? 4.074 -27.016 -2.533 1 94.62 22 PRO B C 1
ATOM 1335 O O . PRO B 1 22 ? 5.23 -27.406 -2.354 1 94.62 22 PRO B O 1
ATOM 1338 N N . LEU B 1 23 ? 3.822 -25.953 -3.158 1 94.06 23 LEU B N 1
ATOM 1339 C CA . LEU B 1 23 ? 4.906 -25.109 -3.67 1 94.06 23 LEU B CA 1
ATOM 1340 C C . LEU B 1 23 ? 5.773 -24.594 -2.529 1 94.06 23 LEU B C 1
ATOM 1342 O O . LEU B 1 23 ? 5.258 -24.219 -1.472 1 94.06 23 LEU B O 1
ATOM 1346 N N . PRO B 1 24 ? 7.105 -24.484 -2.762 1 90 24 PRO B N 1
ATOM 1347 C CA . PRO B 1 24 ? 8.023 -23.984 -1.734 1 90 24 PRO B CA 1
ATOM 1348 C C . PRO B 1 24 ? 7.633 -22.609 -1.205 1 90 24 PRO B C 1
ATOM 1350 O O . PRO B 1 24 ? 7.801 -22.328 -0.016 1 90 24 PRO B O 1
ATOM 1353 N N . LEU B 1 25 ? 7.078 -21.812 -2.025 1 86.81 25 LEU B N 1
ATOM 1354 C CA . LEU B 1 25 ? 6.637 -20.484 -1.638 1 86.81 25 LEU B CA 1
ATOM 1355 C C . LEU B 1 25 ? 5.664 -20.547 -0.464 1 86.81 25 LEU B C 1
ATOM 1357 O O . LEU B 1 25 ? 5.891 -19.922 0.572 1 86.81 25 LEU B O 1
ATOM 1361 N N . PHE B 1 26 ? 4.66 -21.328 -0.58 1 93 26 PHE B N 1
ATOM 1362 C CA . PHE B 1 26 ? 3.611 -21.391 0.43 1 93 26 PHE B CA 1
ATOM 1363 C C . PHE B 1 26 ? 4.066 -22.203 1.638 1 93 26 PHE B C 1
ATOM 1365 O O . PHE B 1 26 ? 3.68 -21.906 2.771 1 93 26 PHE B O 1
ATOM 1372 N N . GLN B 1 27 ? 4.957 -23.156 1.346 1 91.31 27 GLN B N 1
ATOM 1373 C CA . GLN B 1 27 ? 5.516 -23.922 2.445 1 91.31 27 GLN B CA 1
ATOM 1374 C C . GLN B 1 27 ? 6.387 -23.062 3.348 1 91.31 27 GLN B C 1
ATOM 1376 O O . GLN B 1 27 ? 6.344 -23.188 4.574 1 91.31 27 GLN B O 1
ATOM 1381 N N . ALA B 1 28 ? 7.102 -22.234 2.793 1 88.31 28 ALA B N 1
ATOM 1382 C CA . ALA B 1 28 ? 7.973 -21.344 3.553 1 88.31 28 ALA B CA 1
ATOM 1383 C C . ALA B 1 28 ? 7.16 -20.438 4.48 1 88.31 28 ALA B C 1
ATOM 1385 O O . ALA B 1 28 ? 7.633 -20.062 5.555 1 88.31 28 ALA B O 1
ATOM 1386 N N . TYR B 1 29 ? 5.945 -20.188 4.105 1 89.56 29 TYR B N 1
ATOM 1387 C CA . TYR B 1 29 ? 5.086 -19.312 4.898 1 89.56 29 TYR B CA 1
ATOM 1388 C C . TYR B 1 29 ? 4.09 -20.125 5.715 1 89.56 29 TYR B C 1
ATOM 1390 O O . TYR B 1 29 ? 3.141 -19.578 6.277 1 89.56 29 TYR B O 1
ATOM 1398 N N . LYS B 1 30 ? 4.289 -21.453 5.699 1 90.38 30 LYS B N 1
ATOM 1399 C CA . LYS B 1 30 ? 3.52 -22.406 6.5 1 90.38 30 LYS B CA 1
ATOM 1400 C C . LYS B 1 30 ? 2.037 -22.344 6.148 1 90.38 30 LYS B C 1
ATOM 1402 O O . LYS B 1 30 ? 1.183 -22.328 7.039 1 90.38 30 LYS B O 1
ATOM 1407 N N . LEU B 1 31 ? 1.8 -22.234 4.871 1 94 31 LEU B N 1
ATOM 1408 C CA . LEU B 1 31 ? 0.423 -22.219 4.387 1 94 31 LEU B CA 1
ATOM 1409 C C . LEU B 1 31 ? 0.053 -23.547 3.744 1 94 31 LEU B C 1
ATOM 1411 O O . LEU B 1 31 ? 0.601 -23.906 2.701 1 94 31 LEU B O 1
ATOM 1415 N N . ASP B 1 32 ? -0.891 -24.188 4.402 1 96.56 32 ASP B N 1
ATOM 1416 C CA . ASP B 1 32 ? -1.414 -25.406 3.793 1 96.56 32 ASP B CA 1
ATOM 1417 C C . ASP B 1 32 ? -2.66 -25.109 2.961 1 96.56 32 ASP B C 1
ATOM 1419 O O . ASP B 1 32 ? -3.027 -23.953 2.768 1 96.56 32 ASP B O 1
ATOM 1423 N N . ALA B 1 33 ? -3.221 -26.203 2.426 1 97.31 33 ALA B N 1
ATOM 1424 C CA . ALA B 1 33 ? -4.34 -26.047 1.502 1 97.31 33 ALA B CA 1
ATOM 1425 C C . ALA B 1 33 ? -5.523 -25.375 2.186 1 97.31 33 ALA B C 1
ATOM 1427 O O . ALA B 1 33 ? -6.203 -24.531 1.585 1 97.31 33 ALA B O 1
ATOM 1428 N N . SER B 1 34 ? -5.754 -25.734 3.357 1 97.75 34 SER B N 1
ATOM 1429 C CA . SER B 1 34 ? -6.871 -25.156 4.098 1 97.75 34 SER B CA 1
ATOM 1430 C C . SER B 1 34 ? -6.656 -23.672 4.352 1 97.75 34 SER B C 1
ATOM 1432 O O . SER B 1 34 ? -7.555 -22.859 4.129 1 97.75 34 SER B O 1
ATOM 1434 N N . ALA B 1 35 ? -5.508 -23.297 4.785 1 97.25 35 ALA B N 1
ATOM 1435 C CA . ALA B 1 35 ? -5.176 -21.906 5.039 1 97.25 35 ALA B CA 1
ATOM 1436 C C . ALA B 1 35 ? -5.254 -21.078 3.758 1 97.25 35 ALA B C 1
ATOM 1438 O O . ALA B 1 35 ? -5.77 -19.953 3.764 1 97.25 35 ALA B O 1
ATOM 1439 N N . LEU B 1 36 ? -4.75 -21.609 2.742 1 97.5 36 LEU B N 1
ATOM 1440 C CA . LEU B 1 36 ? -4.785 -20.922 1.456 1 97.5 36 LEU B CA 1
ATOM 1441 C C . LEU B 1 36 ? -6.219 -20.734 0.979 1 97.5 36 LEU B C 1
ATOM 1443 O O . LEU B 1 36 ? -6.574 -19.688 0.458 1 97.5 36 LEU B O 1
ATOM 1447 N N . THR B 1 37 ? -6.992 -21.75 1.096 1 98.12 37 THR B N 1
ATOM 1448 C CA . THR B 1 37 ? -8.398 -21.656 0.722 1 98.12 37 THR B CA 1
ATOM 1449 C C . THR B 1 37 ? -9.078 -20.516 1.466 1 98.12 37 THR B C 1
ATOM 1451 O O . THR B 1 37 ? -9.805 -19.719 0.865 1 98.12 37 THR B O 1
ATOM 1454 N N . GLU B 1 38 ? -8.844 -20.438 2.689 1 97.81 38 GLU B N 1
ATOM 1455 C CA . GLU B 1 38 ? -9.438 -19.375 3.506 1 97.81 38 GLU B CA 1
ATOM 1456 C C . GLU B 1 38 ? -8.977 -18 3.043 1 97.81 38 GLU B C 1
ATOM 1458 O O . GLU B 1 38 ? -9.773 -17.047 2.998 1 97.81 38 GLU B O 1
ATOM 1463 N N . ARG B 1 39 ? -7.766 -17.906 2.773 1 96.94 39 ARG B N 1
ATOM 1464 C CA . ARG B 1 39 ? -7.219 -16.641 2.312 1 96.94 39 ARG B CA 1
ATOM 1465 C C . ARG B 1 39 ? -7.836 -16.234 0.98 1 96.94 39 ARG B C 1
ATOM 1467 O O . ARG B 1 39 ? -8.195 -15.062 0.791 1 96.94 39 ARG B O 1
ATOM 1474 N N . PHE B 1 40 ? -7.941 -17.141 0.088 1 98.12 40 PHE B N 1
ATOM 1475 C CA . PHE B 1 40 ? -8.547 -16.875 -1.21 1 98.12 40 PHE B CA 1
ATOM 1476 C C . PHE B 1 40 ? -10.023 -16.516 -1.059 1 98.12 40 PHE B C 1
ATOM 1478 O O . PHE B 1 40 ? -10.531 -15.641 -1.755 1 98.12 40 PHE B O 1
ATOM 1485 N N . HIS B 1 41 ? -10.625 -17.25 -0.198 1 98.19 41 HIS B N 1
ATOM 1486 C CA . HIS B 1 41 ? -12.016 -16.938 0.083 1 98.19 41 HIS B CA 1
ATOM 1487 C C . HIS B 1 41 ? -12.18 -15.508 0.583 1 98.19 41 HIS B C 1
ATOM 1489 O O . HIS B 1 41 ? -13.07 -14.781 0.128 1 98.19 41 HIS B O 1
ATOM 1495 N N . GLY B 1 42 ? -11.359 -15.156 1.524 1 97.25 42 GLY B N 1
ATOM 1496 C CA . GLY B 1 42 ? -11.367 -13.789 2.006 1 97.25 42 GLY B CA 1
ATOM 1497 C C . GLY B 1 42 ? -11.148 -12.766 0.905 1 97.25 42 GLY B C 1
ATOM 1498 O O . GLY B 1 42 ? -11.789 -11.711 0.895 1 97.25 42 GLY B O 1
ATOM 1499 N N . ALA B 1 43 ? -10.25 -13.039 0.045 1 97.19 43 ALA B N 1
ATOM 1500 C CA . ALA B 1 43 ? -9.984 -12.156 -1.087 1 97.19 43 ALA B CA 1
ATOM 1501 C C . ALA B 1 43 ? -11.25 -11.914 -1.908 1 97.19 43 ALA B C 1
ATOM 1503 O O . ALA B 1 43 ? -11.57 -10.773 -2.246 1 97.19 43 ALA B O 1
ATOM 1504 N N . LEU B 1 44 ? -11.953 -12.977 -2.203 1 97.5 44 LEU B N 1
ATOM 1505 C CA . LEU B 1 44 ? -13.188 -12.875 -2.973 1 97.5 44 LEU B CA 1
ATOM 1506 C C . LEU B 1 44 ? -14.234 -12.07 -2.213 1 97.5 44 LEU B C 1
ATOM 1508 O O . LEU B 1 44 ? -14.914 -11.219 -2.795 1 97.5 44 LEU B O 1
ATOM 1512 N N . GLU B 1 45 ? -14.289 -12.32 -1.001 1 96.75 45 GLU B N 1
ATOM 1513 C CA . GLU B 1 45 ? -15.273 -11.633 -0.172 1 96.75 45 GLU B CA 1
ATOM 1514 C C . GLU B 1 45 ? -15 -10.125 -0.126 1 96.75 45 GLU B C 1
ATOM 1516 O O . GLU B 1 45 ? -15.938 -9.328 -0.041 1 96.75 45 GLU B O 1
ATOM 1521 N N . ARG B 1 46 ? -13.773 -9.812 -0.151 1 95.06 46 ARG B N 1
ATOM 1522 C CA . ARG B 1 46 ? -13.383 -8.406 -0.075 1 95.06 46 ARG B CA 1
ATOM 1523 C C . ARG B 1 46 ? -13.406 -7.758 -1.453 1 95.06 46 ARG B C 1
ATOM 1525 O O . ARG B 1 46 ? -13.031 -6.594 -1.603 1 95.06 46 ARG B O 1
ATOM 1532 N N . GLY B 1 47 ? -13.719 -8.523 -2.473 1 95.5 47 GLY B N 1
ATOM 1533 C CA . GLY B 1 47 ? -13.797 -7.992 -3.824 1 95.5 47 GLY B CA 1
ATOM 1534 C C . GLY B 1 47 ? -12.438 -7.762 -4.457 1 95.5 47 GLY B C 1
ATOM 1535 O O . GLY B 1 47 ? -12.297 -6.91 -5.336 1 95.5 47 GLY B O 1
ATOM 1536 N N . GLU B 1 48 ? -11.453 -8.445 -4.012 1 97.25 48 GLU B N 1
ATOM 1537 C CA . GLU B 1 48 ? -10.109 -8.328 -4.574 1 97.25 48 GLU B CA 1
ATOM 1538 C C . GLU B 1 48 ? -9.977 -9.148 -5.855 1 97.25 48 GLU B C 1
ATOM 1540 O O . GLU B 1 48 ? -10.805 -10.016 -6.137 1 97.25 48 GLU B O 1
ATOM 1545 N N . GLY B 1 49 ? -8.984 -8.734 -6.656 1 98.12 49 GLY B N 1
ATOM 1546 C CA . GLY B 1 49 ? -8.75 -9.477 -7.879 1 98.12 49 GLY B CA 1
ATOM 1547 C C . GLY B 1 49 ? -8.125 -10.844 -7.637 1 98.12 49 GLY B C 1
ATOM 1548 O O . GLY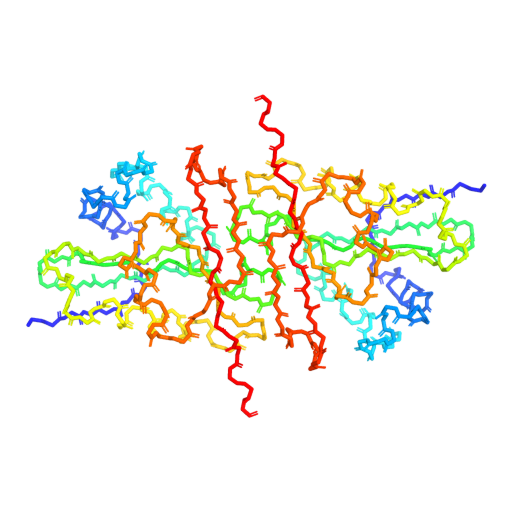 B 1 49 ? -7.078 -10.945 -6.988 1 98.12 49 GLY B O 1
ATOM 1549 N N . LEU B 1 50 ? -8.766 -11.844 -8.117 1 98.62 50 LEU B N 1
ATOM 1550 C CA . LEU B 1 50 ? -8.258 -13.211 -8.047 1 98.62 50 LEU B CA 1
ATOM 1551 C C . LEU B 1 50 ? -8.469 -13.938 -9.367 1 98.62 50 LEU B C 1
ATOM 1553 O O . LEU B 1 50 ? -9.594 -14.305 -9.711 1 98.62 50 LEU B O 1
ATOM 1557 N N . LEU B 1 51 ? -7.371 -14.109 -10.078 1 98.56 51 LEU B N 1
ATOM 1558 C CA . LEU B 1 51 ? -7.426 -14.789 -11.367 1 98.56 51 LEU B CA 1
ATOM 1559 C C . LEU B 1 51 ? -6.875 -16.203 -11.266 1 98.56 51 LEU B C 1
ATOM 1561 O O . LEU B 1 51 ? -5.895 -16.438 -10.555 1 98.56 51 LEU B O 1
ATOM 1565 N N . LEU B 1 52 ? -7.473 -17.031 -11.969 1 98.12 52 LEU B N 1
ATOM 1566 C CA . LEU B 1 52 ? -7.121 -18.453 -12.023 1 98.12 52 LEU B CA 1
ATOM 1567 C C . LEU B 1 52 ? -6.668 -18.844 -13.422 1 98.12 52 LEU B C 1
ATOM 1569 O O . LEU B 1 52 ? -7.316 -18.5 -14.414 1 98.12 52 LEU B O 1
ATOM 1573 N N . ALA B 1 53 ? -5.547 -19.438 -13.523 1 98.06 53 ALA B N 1
ATOM 1574 C CA . ALA B 1 53 ? -5.156 -20.156 -14.734 1 98.06 53 ALA B CA 1
ATOM 1575 C C . ALA B 1 53 ? -5.547 -21.625 -14.648 1 98.06 53 ALA B C 1
ATOM 1577 O O . ALA B 1 53 ? -5.137 -22.328 -13.727 1 98.06 53 ALA B O 1
ATOM 1578 N N . THR B 1 54 ? -6.316 -22.062 -15.609 1 96.69 54 THR B N 1
ATOM 1579 C CA . THR B 1 54 ? -6.812 -23.422 -15.531 1 96.69 54 THR B CA 1
ATOM 1580 C C . THR B 1 54 ? -6.891 -24.062 -16.922 1 96.69 54 THR B C 1
ATOM 1582 O O . THR B 1 54 ? -7.027 -23.344 -17.922 1 96.69 54 THR B O 1
ATOM 1585 N N . GLY B 1 55 ? -6.652 -25.359 -16.969 1 92.5 55 GLY B N 1
ATOM 1586 C CA . GLY B 1 55 ? -6.797 -26.172 -18.156 1 92.5 55 GLY B CA 1
ATOM 1587 C C . GLY B 1 55 ? -7.48 -27.5 -17.891 1 92.5 55 GLY B C 1
ATOM 1588 O O . GLY B 1 55 ? -8.242 -27.625 -16.922 1 92.5 55 GLY B O 1
ATOM 1589 N N . ASP B 1 56 ? -7.207 -28.422 -18.797 1 89.06 56 ASP B N 1
ATOM 1590 C CA . ASP B 1 56 ? -7.871 -29.719 -18.734 1 89.06 56 ASP B CA 1
ATOM 1591 C C . ASP B 1 56 ? -7.496 -30.453 -17.453 1 89.06 56 ASP B C 1
ATOM 1593 O O . ASP B 1 56 ? -8.305 -31.219 -16.906 1 89.06 56 ASP B O 1
ATOM 1597 N N . SER B 1 57 ? -6.332 -30.234 -16.953 1 88.06 57 SER B N 1
ATOM 1598 C CA . SER B 1 57 ? -5.828 -30.938 -15.781 1 88.06 57 SER B CA 1
ATOM 1599 C C . SER B 1 57 ? -6.223 -30.219 -14.492 1 88.06 57 SER B C 1
ATOM 1601 O O . SER B 1 57 ? -5.91 -30.688 -13.398 1 88.06 57 SER B O 1
ATOM 1603 N N . GLY B 1 58 ? -6.93 -29.047 -14.664 1 93 58 GLY B N 1
ATOM 1604 C CA . GLY B 1 58 ? -7.344 -28.312 -13.477 1 93 58 GLY B CA 1
ATOM 1605 C C . GLY B 1 58 ? -6.559 -27.031 -13.266 1 93 58 GLY B C 1
ATOM 1606 O O . GLY B 1 58 ? -5.918 -26.516 -14.188 1 93 58 GLY B O 1
ATOM 1607 N N . PRO B 1 59 ? -6.691 -26.484 -12.023 1 95.56 59 PRO B N 1
ATOM 1608 C CA . PRO B 1 59 ? -5.992 -25.234 -11.719 1 95.56 59 PRO B CA 1
ATOM 1609 C C . PRO B 1 59 ? -4.473 -25.391 -11.734 1 95.56 59 PRO B C 1
ATOM 1611 O O . PRO B 1 59 ? -3.943 -26.375 -11.219 1 95.56 59 PRO B O 1
ATOM 1614 N N . MET B 1 60 ? -3.811 -24.344 -12.312 1 94.81 60 MET B N 1
ATOM 1615 C CA . MET B 1 60 ? -2.359 -24.469 -12.445 1 94.81 60 MET B CA 1
ATOM 1616 C C . MET B 1 60 ? -1.676 -23.156 -12.047 1 94.81 60 MET B C 1
ATOM 1618 O O . MET B 1 60 ? -0.447 -23.078 -12.047 1 94.81 60 MET B O 1
ATOM 1622 N N . GLY B 1 61 ? -2.422 -22.141 -11.75 1 97.56 61 GLY B N 1
ATOM 1623 C CA . GLY B 1 61 ? -1.813 -20.875 -11.383 1 97.56 61 GLY B CA 1
ATOM 1624 C C . GLY B 1 61 ? -2.807 -19.891 -10.805 1 97.56 61 GLY B C 1
ATOM 1625 O O . GLY B 1 61 ? -4.02 -20.062 -10.945 1 97.56 61 GLY B O 1
ATOM 1626 N N . VAL B 1 62 ? -2.236 -18.906 -10.203 1 98.44 62 VAL B N 1
ATOM 1627 C CA . VAL B 1 62 ? -3.078 -17.906 -9.562 1 98.44 62 VAL B CA 1
ATOM 1628 C C . VAL B 1 62 ? -2.398 -16.531 -9.633 1 98.44 62 VAL B C 1
ATOM 1630 O O . VAL B 1 62 ? -1.168 -16.453 -9.648 1 98.44 62 VAL B O 1
ATOM 1633 N N . CYS B 1 63 ? -3.146 -15.562 -9.742 1 98.5 63 CYS B N 1
ATOM 1634 C CA . CYS B 1 63 ? -2.773 -14.156 -9.594 1 98.5 63 CYS B CA 1
ATOM 1635 C C . CYS B 1 63 ? -3.738 -13.43 -8.664 1 98.5 63 CYS B C 1
ATOM 1637 O O . CYS B 1 63 ? -4.926 -13.312 -8.961 1 98.5 63 CYS B O 1
ATOM 1639 N N . TRP B 1 64 ? -3.303 -13.07 -7.527 1 98.69 64 TRP B N 1
ATOM 1640 C CA . TRP B 1 64 ? -4.074 -12.352 -6.52 1 98.69 64 TRP B CA 1
ATOM 1641 C C . TRP B 1 64 ? -3.559 -10.93 -6.359 1 98.69 64 TRP B C 1
ATOM 1643 O O . TRP B 1 64 ? -2.373 -10.719 -6.094 1 98.69 64 TRP B O 1
ATOM 1653 N N . PHE B 1 65 ? -4.48 -9.906 -6.555 1 98.62 65 PHE B N 1
ATOM 1654 C CA . PHE B 1 65 ? -3.979 -8.531 -6.551 1 98.62 65 PHE B CA 1
ATOM 1655 C C . PHE B 1 65 ? -5.043 -7.57 -6.039 1 98.62 65 PHE B C 1
ATOM 1657 O O . PHE B 1 65 ? -6.219 -7.926 -5.953 1 98.62 65 PHE B O 1
ATOM 1664 N N . LEU B 1 66 ? -4.617 -6.461 -5.621 1 97.88 66 LEU B N 1
ATOM 1665 C CA . LEU B 1 66 ? -5.438 -5.312 -5.242 1 97.88 66 LEU B CA 1
ATOM 1666 C C . LEU B 1 66 ? -5.223 -4.152 -6.207 1 97.88 66 LEU B C 1
ATOM 1668 O O . LEU B 1 66 ? -4.086 -3.73 -6.434 1 97.88 66 LEU B O 1
ATOM 1672 N N . THR B 1 67 ? -6.281 -3.582 -6.734 1 96.12 67 THR B N 1
ATOM 1673 C CA . THR B 1 67 ? -6.184 -2.48 -7.688 1 96.12 67 THR B CA 1
ATOM 1674 C C . THR B 1 67 ? -5.672 -1.219 -7 1 96.12 67 THR B C 1
ATOM 1676 O O . THR B 1 67 ? -5.008 -0.39 -7.629 1 96.12 67 THR B O 1
ATOM 1679 N N . ARG B 1 68 ? -6.016 -1.002 -5.797 1 94 68 ARG B N 1
ATOM 1680 C CA . ARG B 1 68 ? -5.527 0.076 -4.941 1 94 68 ARG B CA 1
ATOM 1681 C C . ARG B 1 68 ? -5.008 -0.469 -3.615 1 94 68 ARG B C 1
ATOM 1683 O O . ARG B 1 68 ? -5.691 -0.38 -2.592 1 94 68 ARG B O 1
ATOM 1690 N N . GLY B 1 69 ? -3.799 -1 -3.695 1 97.25 69 GLY B N 1
ATOM 1691 C CA . GLY B 1 69 ? -3.305 -1.722 -2.533 1 97.25 69 GLY B CA 1
ATOM 1692 C C . GLY B 1 69 ? -2.021 -1.14 -1.971 1 97.25 69 GLY B C 1
ATOM 1693 O O . GLY B 1 69 ? -1.472 -1.66 -0.999 1 97.25 69 GLY B O 1
ATOM 1694 N N . THR B 1 70 ? -1.545 -0.057 -2.639 1 98.31 70 THR B N 1
ATOM 1695 C CA . THR B 1 70 ? -0.27 0.477 -2.174 1 98.31 70 THR B CA 1
ATOM 1696 C C . THR B 1 70 ? -0.273 2.002 -2.221 1 98.31 70 THR B C 1
ATOM 1698 O O . THR B 1 70 ? -0.451 2.598 -3.285 1 98.31 70 THR B O 1
ATOM 1701 N N . PHE B 1 71 ? -0.18 2.594 -1.12 1 97.69 71 PHE B N 1
ATOM 1702 C CA . PHE B 1 71 ? -0.035 4.031 -0.925 1 97.69 71 PHE B CA 1
ATOM 1703 C C . PHE B 1 71 ? -1.178 4.785 -1.595 1 97.69 71 PHE B C 1
ATOM 1705 O O . PHE B 1 71 ? -0.966 5.852 -2.18 1 97.69 71 PHE B O 1
ATOM 1712 N N . GLY B 1 72 ? -2.334 4.176 -1.646 1 94 72 GLY B N 1
ATOM 1713 C CA . GLY B 1 72 ? -3.564 4.824 -2.068 1 94 72 GLY B CA 1
ATOM 1714 C C . GLY B 1 72 ? -3.736 4.852 -3.576 1 94 72 GLY B C 1
ATOM 1715 O O . GLY B 1 72 ? -4.863 4.863 -4.078 1 94 72 GLY B O 1
ATOM 1716 N N . THR B 1 73 ? -2.611 4.812 -4.371 1 94 73 THR B N 1
ATOM 1717 C CA . THR B 1 73 ? -2.748 5.02 -5.809 1 94 73 THR B CA 1
ATOM 1718 C C . THR B 1 73 ? -2.076 3.887 -6.582 1 94 73 THR B C 1
ATOM 1720 O O . THR B 1 73 ? -2.135 3.85 -7.812 1 94 73 THR B O 1
ATOM 1723 N N . GLY B 1 74 ? -1.363 3.053 -5.891 1 97.44 74 GLY B N 1
ATOM 1724 C CA . GLY B 1 74 ? -0.657 1.954 -6.531 1 97.44 74 GLY B CA 1
ATOM 1725 C C . GLY B 1 74 ? -1.389 0.629 -6.418 1 97.44 74 GLY B C 1
ATOM 1726 O O . GLY B 1 74 ? -2.021 0.347 -5.398 1 97.44 74 GLY B O 1
ATOM 1727 N N . ALA B 1 75 ? -1.223 -0.181 -7.426 1 98.25 75 ALA B N 1
ATOM 1728 C CA . ALA B 1 75 ? -1.716 -1.555 -7.375 1 98.25 75 ALA B CA 1
ATOM 1729 C C . ALA B 1 75 ? -0.758 -2.451 -6.594 1 98.25 75 ALA B C 1
ATOM 1731 O O . ALA B 1 75 ? 0.382 -2.066 -6.324 1 98.25 75 ALA B O 1
ATOM 1732 N N . TYR B 1 76 ? -1.246 -3.611 -6.172 1 98.75 76 TYR B N 1
ATOM 1733 C CA . TYR B 1 76 ? -0.425 -4.527 -5.391 1 98.75 76 TYR B CA 1
ATOM 1734 C C . TYR B 1 76 ? -0.662 -5.973 -5.816 1 98.75 76 TYR B C 1
ATOM 1736 O O . TYR B 1 76 ? -1.769 -6.496 -5.672 1 98.75 76 TYR B O 1
ATOM 1744 N N . LEU B 1 77 ? 0.356 -6.559 -6.398 1 98.69 77 LEU B N 1
ATOM 1745 C CA . LEU B 1 77 ? 0.348 -7.996 -6.648 1 98.69 77 LEU B CA 1
ATOM 1746 C C . LEU B 1 77 ? 0.683 -8.773 -5.379 1 98.69 77 LEU B C 1
ATOM 1748 O O . LEU B 1 77 ? 1.846 -8.836 -4.973 1 98.69 77 LEU B O 1
ATOM 1752 N N . ARG B 1 78 ? -0.284 -9.398 -4.793 1 97.75 78 ARG B N 1
ATOM 1753 C CA . ARG B 1 78 ? -0.127 -10.07 -3.504 1 97.75 78 ARG B CA 1
ATOM 1754 C C . ARG B 1 78 ? 0.469 -11.461 -3.678 1 97.75 78 ARG B C 1
ATOM 1756 O O . ARG B 1 78 ? 1.285 -11.898 -2.865 1 97.75 78 ARG B O 1
ATOM 1763 N N . THR B 1 79 ? -0.01 -12.172 -4.719 1 97.5 79 THR B N 1
ATOM 1764 C CA . THR B 1 79 ? 0.465 -13.531 -4.969 1 97.5 79 THR B CA 1
ATOM 1765 C C . THR B 1 79 ? 0.488 -13.828 -6.465 1 97.5 79 THR B C 1
ATOM 1767 O O . THR B 1 79 ? -0.458 -13.5 -7.184 1 97.5 79 THR B O 1
ATOM 1770 N N . LEU B 1 80 ? 1.493 -14.336 -6.953 1 98.06 80 LEU B N 1
ATOM 1771 C CA . LEU B 1 80 ? 1.621 -14.961 -8.266 1 98.06 80 LEU B CA 1
ATOM 1772 C C . LEU B 1 80 ? 2.303 -16.328 -8.156 1 98.06 80 LEU B C 1
ATOM 1774 O O . LEU B 1 80 ? 3.441 -16.422 -7.695 1 98.06 80 LEU B O 1
ATOM 1778 N N . ALA B 1 81 ? 1.597 -17.297 -8.492 1 97.19 81 ALA B N 1
ATOM 1779 C CA . ALA B 1 81 ? 2.146 -18.656 -8.383 1 97.19 81 ALA B CA 1
ATOM 1780 C C . ALA B 1 81 ? 1.672 -19.531 -9.531 1 97.19 81 ALA B C 1
ATOM 1782 O O . ALA B 1 81 ? 0.531 -19.406 -9.984 1 97.19 81 ALA B O 1
ATOM 1783 N N . VAL B 1 82 ? 2.529 -20.281 -9.984 1 96.25 82 VAL B N 1
ATOM 1784 C CA . VAL B 1 82 ? 2.277 -21.266 -11.031 1 96.25 82 VAL B CA 1
ATOM 1785 C C . VAL B 1 82 ? 2.742 -22.641 -10.562 1 96.25 82 VAL B C 1
ATOM 1787 O O . VAL B 1 82 ? 3.809 -22.781 -9.961 1 96.25 82 VAL B O 1
ATOM 1790 N N . SER B 1 83 ? 1.941 -23.672 -10.844 1 93.81 83 SER B N 1
ATOM 1791 C CA . SER B 1 83 ? 2.32 -25.031 -10.477 1 93.81 83 SER B CA 1
ATOM 1792 C C . SER B 1 83 ? 3.717 -25.375 -10.984 1 93.81 83 SER B C 1
ATOM 1794 O O . SER B 1 83 ? 4.156 -24.844 -12.008 1 93.81 83 SER B O 1
ATOM 1796 N N . GLU B 1 84 ? 4.348 -26.25 -10.273 1 90.75 84 GLU B N 1
ATOM 1797 C CA . GLU B 1 84 ? 5.73 -26.609 -10.586 1 90.75 84 GLU B CA 1
ATOM 1798 C C . GLU B 1 84 ? 5.859 -27.109 -12.016 1 90.75 84 GLU B C 1
ATOM 1800 O O . GLU B 1 84 ? 6.801 -26.75 -12.727 1 90.75 84 GLU B O 1
ATOM 1805 N N . ALA B 1 85 ? 4.891 -27.859 -12.477 1 88.94 85 ALA B N 1
ATOM 1806 C CA . ALA B 1 85 ? 4.918 -28.5 -13.789 1 88.94 85 ALA B CA 1
ATOM 1807 C C . ALA B 1 85 ? 4.785 -27.469 -14.906 1 88.94 85 ALA B C 1
ATOM 1809 O O . ALA B 1 85 ? 5.074 -27.75 -16.062 1 88.94 85 ALA B O 1
ATOM 1810 N N . ARG B 1 86 ? 4.402 -26.297 -14.57 1 90.88 86 ARG B N 1
ATOM 1811 C CA . ARG B 1 86 ? 4.133 -25.297 -15.594 1 90.88 86 ARG B CA 1
ATOM 1812 C C . ARG B 1 86 ? 5.082 -24.109 -15.461 1 90.88 86 ARG B C 1
ATOM 1814 O O . ARG B 1 86 ? 4.926 -23.109 -16.156 1 90.88 86 ARG B O 1
ATOM 1821 N N . GLN B 1 87 ? 6.023 -24.203 -14.57 1 89.81 87 GLN B N 1
ATOM 1822 C CA . GLN B 1 87 ? 7.039 -23.172 -14.445 1 89.81 87 GLN B CA 1
ATOM 1823 C C . GLN B 1 87 ? 7.965 -23.156 -15.664 1 89.81 87 GLN B C 1
ATOM 1825 O O . GLN B 1 87 ? 8.242 -24.203 -16.25 1 89.81 87 GLN B O 1
ATOM 1830 N N . GLY B 1 88 ? 8.297 -21.953 -16.094 1 89.75 88 GLY B N 1
ATOM 1831 C CA . GLY B 1 88 ? 9.141 -21.812 -17.266 1 89.75 88 GLY B CA 1
ATOM 1832 C C . GLY B 1 88 ? 8.367 -21.891 -18.562 1 89.75 88 GLY B C 1
ATOM 1833 O O . GLY B 1 88 ? 8.969 -21.891 -19.656 1 89.75 88 GLY B O 1
ATOM 1834 N N . SER B 1 89 ? 7.051 -22 -18.516 1 91.5 89 SER B N 1
ATOM 1835 C CA . SER B 1 89 ? 6.207 -22.156 -19.688 1 91.5 89 SER B CA 1
ATOM 1836 C C . SER B 1 89 ? 5.703 -20.812 -20.203 1 91.5 89 SER B C 1
ATOM 1838 O O . SER B 1 89 ? 5.016 -20.75 -21.219 1 91.5 89 SER B O 1
ATOM 1840 N N . GLY B 1 90 ? 5.992 -19.75 -19.469 1 95.81 90 GLY B N 1
ATOM 1841 C CA . GLY B 1 90 ? 5.473 -18.453 -19.828 1 95.81 90 GLY B CA 1
ATOM 1842 C C . GLY B 1 90 ? 4.172 -18.109 -19.125 1 95.81 90 GLY B C 1
ATOM 1843 O O . GLY B 1 90 ? 3.67 -16.984 -19.25 1 95.81 90 GLY B O 1
ATOM 1844 N N . LEU B 1 91 ? 3.615 -19 -18.422 1 96.31 91 LEU B N 1
ATOM 1845 C CA . LEU B 1 91 ? 2.34 -18.781 -17.75 1 96.31 91 LEU B CA 1
ATOM 1846 C C . LEU B 1 91 ? 2.457 -17.672 -16.703 1 96.31 91 LEU B C 1
ATOM 1848 O O . LEU B 1 91 ? 1.524 -16.891 -16.516 1 96.31 91 LEU B O 1
ATOM 1852 N N . GLY B 1 92 ? 3.584 -17.641 -16.016 1 97.69 92 GLY B N 1
ATOM 1853 C CA . GLY B 1 92 ? 3.816 -16.547 -15.07 1 97.69 92 GLY B CA 1
ATOM 1854 C C . GLY B 1 92 ? 3.729 -15.18 -15.703 1 97.69 92 GLY B C 1
ATOM 1855 O O . GLY B 1 92 ? 3.109 -14.273 -15.141 1 97.69 92 GLY B O 1
ATOM 1856 N N . ALA B 1 93 ? 4.324 -15.094 -16.859 1 98.06 93 ALA B N 1
ATOM 1857 C CA . ALA B 1 93 ? 4.301 -13.828 -17.594 1 98.06 93 ALA B CA 1
ATOM 1858 C C . ALA B 1 93 ? 2.879 -13.469 -18.016 1 98.06 93 ALA B C 1
ATOM 1860 O O . ALA B 1 93 ? 2.486 -12.297 -17.969 1 98.06 93 ALA B O 1
ATOM 1861 N N . ARG B 1 94 ? 2.113 -14.414 -18.422 1 97.88 94 ARG B N 1
ATOM 1862 C CA . ARG B 1 94 ? 0.729 -14.18 -18.828 1 97.88 94 ARG B CA 1
ATOM 1863 C C . ARG B 1 94 ? -0.111 -13.719 -17.641 1 97.88 94 ARG B C 1
ATOM 1865 O O . ARG B 1 94 ? -0.967 -12.844 -17.781 1 97.88 94 ARG B O 1
ATOM 1872 N N . LEU B 1 95 ? 0.104 -14.336 -16.5 1 98.38 95 LEU B N 1
ATOM 1873 C CA . LEU B 1 95 ? -0.615 -13.953 -15.289 1 98.38 95 LEU B CA 1
ATOM 1874 C C . LEU B 1 95 ? -0.223 -12.547 -14.844 1 98.38 95 LEU B C 1
ATOM 1876 O O . LEU B 1 95 ? -1.077 -11.758 -14.43 1 98.38 95 LEU B O 1
ATOM 1880 N N . LEU B 1 96 ? 1.08 -12.258 -14.953 1 98.31 96 LEU B N 1
ATOM 1881 C CA . LEU B 1 96 ? 1.545 -10.914 -14.617 1 98.31 96 LEU B CA 1
ATOM 1882 C C . LEU B 1 96 ? 0.891 -9.867 -15.516 1 98.31 96 LEU B C 1
ATOM 1884 O O . LEU B 1 96 ? 0.442 -8.828 -15.039 1 98.31 96 LEU B O 1
ATOM 1888 N N . ALA B 1 97 ? 0.807 -10.156 -16.766 1 97.81 97 ALA B N 1
ATOM 1889 C CA . ALA B 1 97 ? 0.153 -9.258 -17.719 1 97.81 97 ALA B CA 1
ATOM 1890 C C . ALA B 1 97 ? -1.325 -9.086 -17.391 1 97.81 97 ALA B C 1
ATOM 1892 O O . ALA B 1 97 ? -1.875 -7.988 -17.516 1 97.81 97 ALA B O 1
ATOM 1893 N N . ALA B 1 98 ? -1.935 -10.102 -17.031 1 97.69 98 ALA B N 1
ATOM 1894 C CA . ALA B 1 98 ? -3.344 -10.047 -16.641 1 97.69 98 ALA B CA 1
ATOM 1895 C C . ALA B 1 98 ? -3.545 -9.172 -15.406 1 97.69 98 ALA B C 1
ATOM 1897 O O . ALA B 1 98 ? -4.531 -8.438 -15.312 1 97.69 98 ALA B O 1
ATOM 1898 N N . TYR B 1 99 ? -2.613 -9.312 -14.453 1 97.44 99 TYR B N 1
ATOM 1899 C CA . TYR B 1 99 ? -2.607 -8.438 -13.281 1 97.44 99 TYR B CA 1
ATOM 1900 C C . TYR B 1 99 ? -2.541 -6.973 -13.703 1 97.44 99 TYR B C 1
ATOM 1902 O O . TYR B 1 99 ? -3.385 -6.168 -13.305 1 97.44 99 TYR B O 1
ATOM 1910 N N . GLU B 1 100 ? -1.594 -6.66 -14.531 1 97.25 100 GLU B N 1
ATOM 1911 C CA . GLU B 1 100 ? -1.414 -5.273 -14.945 1 97.25 100 GLU B CA 1
ATOM 1912 C C . GLU B 1 100 ? -2.627 -4.77 -15.719 1 97.25 100 GLU B C 1
ATOM 1914 O O . GLU B 1 100 ? -3.088 -3.645 -15.5 1 97.25 100 GLU B O 1
ATOM 1919 N N . ALA B 1 101 ? -3.18 -5.562 -16.547 1 96.12 101 ALA B N 1
ATOM 1920 C CA . ALA B 1 101 ? -4.375 -5.203 -17.312 1 96.12 101 ALA B CA 1
ATOM 1921 C C . ALA B 1 101 ? -5.57 -4.996 -16.391 1 96.12 101 ALA B C 1
ATOM 1923 O O . ALA B 1 101 ? -6.355 -4.062 -16.578 1 96.12 101 ALA B O 1
ATOM 1924 N N . GLY B 1 102 ? -5.707 -5.914 -15.438 1 95.12 102 GLY B N 1
ATOM 1925 C CA . GLY B 1 102 ? -6.812 -5.852 -14.492 1 95.12 102 GLY B CA 1
ATOM 1926 C C . GLY B 1 102 ? -6.793 -4.609 -13.625 1 95.12 102 GLY B C 1
ATOM 1927 O O . GLY B 1 102 ? -7.84 -4.145 -13.172 1 95.12 102 GLY B O 1
ATOM 1928 N N . CYS B 1 103 ? -5.625 -4.113 -13.391 1 95.19 103 CYS B N 1
ATOM 1929 C CA . CYS B 1 103 ? -5.48 -2.939 -12.539 1 95.19 103 CYS B CA 1
ATOM 1930 C C . CYS B 1 103 ? -5.578 -1.658 -13.359 1 95.19 103 CYS B C 1
ATOM 1932 O O . CYS B 1 103 ? -5.711 -0.567 -12.805 1 95.19 103 CYS B O 1
ATOM 1934 N N . GLY B 1 104 ? -5.527 -1.817 -14.695 1 93.12 104 GLY B N 1
ATOM 1935 C CA . GLY B 1 104 ? -5.531 -0.65 -15.562 1 93.12 104 GLY B CA 1
ATOM 1936 C C . GLY B 1 104 ? -4.246 0.153 -15.484 1 93.12 104 GLY B C 1
ATOM 1937 O O . GLY B 1 104 ? -3.156 -0.393 -15.664 1 93.12 104 GLY B O 1
ATOM 1938 N N . SER B 1 105 ? -4.363 1.531 -15.242 1 92 105 SER B N 1
ATOM 1939 C CA . SER B 1 105 ? -3.209 2.422 -15.188 1 92 105 SER B CA 1
ATOM 1940 C C . SER B 1 105 ? -3.16 3.189 -13.875 1 92 105 SER B C 1
ATOM 1942 O O . SER B 1 105 ? -3.359 4.406 -13.852 1 92 105 SER B O 1
ATOM 1944 N N . PRO B 1 106 ? -2.902 2.377 -12.891 1 94.69 106 PRO B N 1
ATOM 1945 C CA . PRO B 1 106 ? -2.82 3.088 -11.609 1 94.69 106 PRO B CA 1
ATOM 1946 C C . PRO B 1 106 ? -1.752 4.176 -11.609 1 94.69 106 PRO B C 1
ATOM 1948 O O . PRO B 1 106 ? -0.613 3.932 -12.016 1 94.69 106 PRO B O 1
ATOM 1951 N N . THR B 1 107 ? -2.055 5.316 -11.016 1 93.06 107 THR B N 1
ATOM 1952 C CA . THR B 1 107 ? -1.151 6.457 -11.078 1 93.06 107 THR B CA 1
ATOM 1953 C C . THR B 1 107 ? 0.12 6.184 -10.273 1 93.06 107 THR B C 1
ATOM 1955 O O . THR B 1 107 ? 1.193 6.688 -10.617 1 93.06 107 THR B O 1
ATOM 1958 N N . GLY B 1 108 ? 0.033 5.371 -9.266 1 96.12 108 GLY B N 1
ATOM 1959 C CA . GLY B 1 108 ? 1.2 5.047 -8.453 1 96.12 108 GLY B CA 1
ATOM 1960 C C . GLY B 1 108 ? 2.023 3.908 -9.031 1 96.12 108 GLY B C 1
ATOM 1961 O O . GLY B 1 108 ? 3.09 3.582 -8.5 1 96.12 108 GLY B O 1
ATOM 1962 N N . GLY B 1 109 ? 1.491 3.271 -10.062 1 97.81 109 GLY B N 1
ATOM 1963 C CA . GLY B 1 109 ? 2.203 2.156 -10.672 1 97.81 109 GLY B CA 1
ATOM 1964 C C . GLY B 1 109 ? 1.851 0.817 -10.047 1 97.81 109 GLY B C 1
ATOM 1965 O O . GLY B 1 109 ? 0.789 0.669 -9.438 1 97.81 109 GLY B O 1
ATOM 1966 N N . TYR B 1 110 ? 2.709 -0.192 -10.336 1 98.5 110 TYR B N 1
ATOM 1967 C CA . TYR B 1 110 ? 2.49 -1.574 -9.922 1 98.5 110 TYR B CA 1
ATOM 1968 C C . TYR B 1 110 ? 3.521 -2.006 -8.891 1 98.5 110 TYR B C 1
ATOM 1970 O O . TYR B 1 110 ? 4.727 -1.86 -9.109 1 98.5 110 TYR B O 1
ATOM 1978 N N . PHE B 1 111 ? 3.01 -2.518 -7.758 1 98.88 111 PHE B N 1
ATOM 1979 C CA . PHE B 1 111 ? 3.891 -2.936 -6.672 1 98.88 111 PHE B CA 1
ATOM 1980 C C . PHE B 1 111 ? 3.762 -4.434 -6.418 1 98.88 111 PHE B C 1
ATOM 1982 O O . PHE B 1 111 ? 2.744 -5.039 -6.758 1 98.88 111 PHE B O 1
ATOM 1989 N N . LEU B 1 112 ? 4.77 -4.977 -5.852 1 98.69 112 LEU B N 1
ATOM 1990 C CA . LEU B 1 112 ? 4.715 -6.312 -5.266 1 98.69 112 LEU B CA 1
ATOM 1991 C C . LEU B 1 112 ? 5.793 -6.48 -4.199 1 98.69 112 LEU B C 1
ATOM 1993 O O . LEU B 1 112 ? 6.691 -5.645 -4.082 1 98.69 112 LEU B O 1
ATOM 1997 N N . LEU B 1 113 ? 5.594 -7.488 -3.398 1 98.31 113 LEU B N 1
ATOM 1998 C CA . LEU B 1 113 ? 6.617 -7.957 -2.471 1 98.31 113 LEU B CA 1
ATOM 1999 C C . LEU B 1 113 ? 7.117 -9.344 -2.863 1 98.31 113 LEU B C 1
ATOM 2001 O O . LEU B 1 113 ? 6.332 -10.188 -3.291 1 98.31 113 LEU B O 1
ATOM 2005 N N . THR B 1 114 ? 8.344 -9.547 -2.775 1 97.44 114 THR B N 1
ATOM 2006 C CA . THR B 1 114 ? 8.93 -10.883 -2.896 1 97.44 114 THR B CA 1
ATOM 2007 C C . THR B 1 114 ? 10.055 -11.078 -1.88 1 97.44 114 THR B C 1
ATOM 2009 O O . THR B 1 114 ? 10.742 -10.117 -1.517 1 97.44 114 THR B O 1
ATOM 2012 N N . SER B 1 115 ? 10.195 -12.281 -1.456 1 95.88 115 SER B N 1
ATOM 2013 C CA . SER B 1 115 ? 11.156 -12.562 -0.397 1 95.88 115 SER B CA 1
ATOM 2014 C C . SER B 1 115 ? 12.594 -12.406 -0.898 1 95.88 115 SER B C 1
ATOM 2016 O O . SER B 1 115 ? 12.867 -12.609 -2.082 1 95.88 115 SER B O 1
ATOM 2018 N N . ASP B 1 116 ? 13.5 -12.133 0.042 1 96.12 116 ASP B N 1
ATOM 2019 C CA . ASP B 1 116 ? 14.898 -11.898 -0.3 1 96.12 116 ASP B CA 1
ATOM 2020 C C . ASP B 1 116 ? 15.57 -13.195 -0.754 1 96.12 116 ASP B C 1
ATOM 2022 O O . ASP B 1 116 ? 16.578 -13.156 -1.459 1 96.12 116 ASP B O 1
ATOM 2026 N N . PHE B 1 117 ? 15.016 -14.344 -0.441 1 93.5 117 PHE B N 1
ATOM 2027 C CA . PHE B 1 117 ? 15.625 -15.602 -0.846 1 93.5 117 PHE B CA 1
ATOM 2028 C C . PHE B 1 117 ? 15.086 -16.062 -2.195 1 93.5 117 PHE B C 1
ATOM 2030 O O . PHE B 1 117 ? 15.633 -16.984 -2.809 1 93.5 117 PHE B O 1
ATOM 2037 N N . ASN B 1 118 ? 14.023 -15.531 -2.654 1 95 118 ASN B N 1
ATOM 2038 C CA . ASN B 1 118 ? 13.383 -15.953 -3.895 1 95 118 ASN B CA 1
ATOM 2039 C C . ASN B 1 118 ? 14.008 -15.273 -5.109 1 95 118 ASN B C 1
ATOM 2041 O O . ASN B 1 118 ? 13.359 -14.469 -5.785 1 95 118 ASN B O 1
ATOM 2045 N N . THR B 1 119 ? 15.18 -15.648 -5.449 1 96.19 119 THR B N 1
ATOM 2046 C CA . THR B 1 119 ? 15.977 -14.992 -6.48 1 96.19 119 THR B CA 1
ATOM 2047 C C . THR B 1 119 ? 15.336 -15.18 -7.855 1 96.19 119 THR B C 1
ATOM 2049 O O . THR B 1 119 ? 15.469 -14.32 -8.727 1 96.19 119 THR B O 1
ATOM 2052 N N . GLY B 1 120 ? 14.719 -16.328 -8.055 1 94.88 120 GLY B N 1
ATOM 2053 C CA . GLY B 1 120 ? 14.016 -16.547 -9.305 1 94.88 120 GLY B CA 1
ATOM 2054 C C . GLY B 1 120 ? 12.922 -15.531 -9.562 1 94.88 120 GLY B C 1
ATOM 2055 O O . GLY B 1 120 ? 12.828 -14.977 -10.664 1 94.88 120 GLY B O 1
ATOM 2056 N N . ALA B 1 121 ? 12.086 -15.305 -8.57 1 96.38 121 ALA B N 1
ATOM 2057 C CA . ALA B 1 121 ? 11.031 -14.305 -8.688 1 96.38 121 ALA B CA 1
ATOM 2058 C C . ALA B 1 121 ? 11.617 -12.914 -8.922 1 96.38 121 ALA B C 1
ATOM 2060 O O . ALA B 1 121 ? 11.102 -12.148 -9.734 1 96.38 121 ALA B O 1
ATOM 2061 N N . GLN B 1 122 ? 12.68 -12.57 -8.219 1 98.19 122 GLN B N 1
ATOM 2062 C CA . GLN B 1 122 ? 13.328 -11.273 -8.375 1 98.19 122 GLN B CA 1
ATOM 2063 C C . GLN B 1 122 ? 13.742 -11.039 -9.828 1 98.19 122 GLN B C 1
ATOM 2065 O O . GLN B 1 122 ? 13.391 -10.016 -10.414 1 98.19 122 GLN B O 1
ATOM 2070 N N . ARG B 1 123 ? 14.398 -12.008 -10.391 1 97.88 123 ARG B N 1
ATOM 2071 C CA . ARG B 1 123 ? 14.836 -11.906 -11.773 1 97.88 123 ARG B CA 1
ATOM 2072 C C . ARG B 1 123 ? 13.648 -11.812 -12.719 1 97.88 123 ARG B C 1
ATOM 2074 O O . ARG B 1 123 ? 13.68 -11.055 -13.695 1 97.88 123 ARG B O 1
ATOM 2081 N N . PHE B 1 124 ? 12.695 -12.633 -12.438 1 98 124 PHE B N 1
ATOM 2082 C CA . PHE B 1 124 ? 1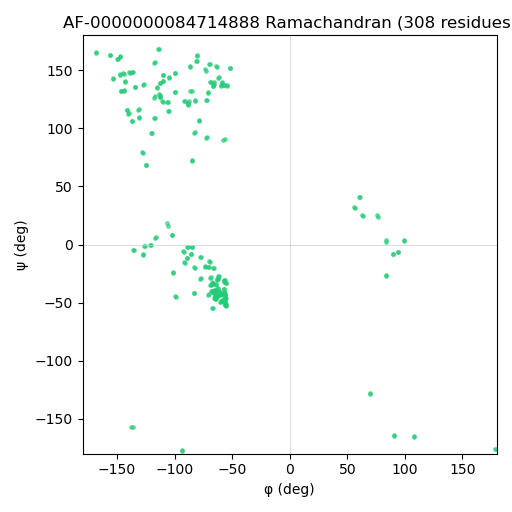1.477 -12.625 -13.242 1 98 124 PHE B CA 1
ATOM 2083 C C . PHE B 1 124 ? 10.867 -11.234 -13.281 1 98 124 PHE B C 1
ATOM 2085 O O . PHE B 1 124 ? 10.586 -10.703 -14.367 1 98 124 PHE B O 1
ATOM 2092 N N . TYR B 1 125 ? 10.664 -10.586 -12.141 1 98.56 125 TYR B N 1
ATOM 2093 C CA . TYR B 1 125 ? 10.023 -9.281 -12.078 1 98.56 125 TYR B CA 1
ATOM 2094 C C . TYR B 1 125 ? 10.914 -8.211 -12.703 1 98.56 125 TYR B C 1
ATOM 2096 O O . TYR B 1 125 ? 10.414 -7.293 -13.367 1 98.56 125 TYR B O 1
ATOM 2104 N N . GLU B 1 126 ? 12.219 -8.297 -12.445 1 98.56 126 GLU B N 1
ATOM 2105 C CA . GLU B 1 126 ? 13.148 -7.355 -13.062 1 98.56 126 GLU B CA 1
ATOM 2106 C C . GLU B 1 126 ? 13.047 -7.395 -14.586 1 98.56 126 GLU B C 1
ATOM 2108 O O . GLU B 1 126 ? 13.023 -6.348 -15.242 1 98.56 126 GLU B O 1
ATOM 2113 N N . ARG B 1 127 ? 12.922 -8.57 -15.109 1 97.88 127 ARG B N 1
ATOM 2114 C CA . ARG B 1 127 ? 12.805 -8.742 -16.562 1 97.88 127 ARG B CA 1
ATOM 2115 C C . ARG B 1 127 ? 11.508 -8.141 -17.078 1 97.88 127 ARG B C 1
ATOM 2117 O O . ARG B 1 127 ? 11.398 -7.844 -18.281 1 97.88 127 ARG B O 1
ATOM 2124 N N . HIS B 1 128 ? 10.602 -7.965 -16.234 1 97.94 128 HIS B N 1
ATOM 2125 C CA . HIS B 1 128 ? 9.305 -7.453 -16.672 1 97.94 128 HIS B CA 1
ATOM 2126 C C . HIS B 1 128 ? 9.125 -5.996 -16.25 1 97.94 128 HIS B C 1
ATOM 2128 O O . HIS B 1 128 ? 7.996 -5.504 -16.156 1 97.94 128 HIS B O 1
ATOM 2134 N N . GLY B 1 129 ? 10.195 -5.277 -15.914 1 97.81 129 GLY B N 1
ATOM 2135 C CA . GLY B 1 129 ? 10.18 -3.828 -15.781 1 97.81 129 GLY B CA 1
ATOM 2136 C C . GLY B 1 129 ? 10.055 -3.361 -14.344 1 97.81 129 GLY B C 1
ATOM 2137 O O . GLY B 1 129 ? 9.961 -2.16 -14.078 1 97.81 129 GLY B O 1
ATOM 2138 N N . TYR B 1 130 ? 10.047 -4.34 -13.445 1 98.62 130 TYR B N 1
ATOM 2139 C CA . TYR B 1 130 ? 10.031 -3.967 -12.031 1 98.62 130 TYR B CA 1
ATOM 2140 C C . TYR B 1 130 ? 11.453 -3.746 -11.516 1 98.62 130 TYR B C 1
ATOM 2142 O O . TYR B 1 130 ? 12.398 -4.348 -12.023 1 98.62 130 TYR B O 1
ATOM 2150 N N . ARG B 1 131 ? 11.539 -2.902 -10.508 1 98.38 131 ARG B N 1
ATOM 2151 C CA . ARG B 1 131 ? 12.82 -2.688 -9.844 1 98.38 131 ARG B CA 1
ATOM 2152 C C . ARG B 1 131 ? 12.648 -2.678 -8.328 1 98.38 131 ARG B C 1
ATOM 2154 O O . ARG B 1 131 ? 11.609 -2.262 -7.812 1 98.38 131 ARG B O 1
ATOM 2161 N N . GLN B 1 132 ? 13.656 -3.133 -7.66 1 98.75 132 GLN B N 1
ATOM 2162 C CA . GLN B 1 132 ? 13.625 -3.092 -6.199 1 98.75 132 GLN B CA 1
ATOM 2163 C C . GLN B 1 132 ? 13.75 -1.659 -5.688 1 98.75 132 GLN B C 1
ATOM 2165 O O . GLN B 1 132 ? 14.664 -0.933 -6.078 1 98.75 132 GLN B O 1
ATOM 2170 N N . VAL B 1 133 ? 12.867 -1.277 -4.805 1 98.81 133 VAL B N 1
ATOM 2171 C CA . VAL B 1 133 ? 12.867 0.111 -4.352 1 98.81 133 VAL B CA 1
ATOM 2172 C C . VAL B 1 133 ? 12.961 0.161 -2.83 1 98.81 133 VAL B C 1
ATOM 2174 O O . VAL B 1 133 ? 12.977 1.243 -2.238 1 98.81 133 VAL B O 1
ATOM 2177 N N . GLY B 1 134 ? 12.992 -1.026 -2.201 1 98.75 134 GLY B N 1
ATOM 2178 C CA . GLY B 1 134 ? 13.07 -1.058 -0.749 1 98.75 134 GLY B CA 1
ATOM 2179 C C . GLY B 1 134 ? 13.07 -2.465 -0.182 1 98.75 134 GLY B C 1
ATOM 2180 O O . GLY B 1 134 ? 13.125 -3.441 -0.932 1 98.75 134 GLY B O 1
ATOM 2181 N N . GLN B 1 135 ? 13.047 -2.523 1.108 1 98.62 135 GLN B N 1
ATOM 2182 C CA . GLN B 1 135 ? 13.023 -3.805 1.803 1 98.62 135 GLN B CA 1
ATOM 2183 C C . GLN B 1 135 ? 12.367 -3.676 3.178 1 98.62 135 GLN B C 1
ATOM 2185 O O . GLN B 1 135 ? 12.578 -2.68 3.875 1 98.62 135 GLN B O 1
ATOM 2190 N N . LEU B 1 136 ? 11.656 -4.656 3.551 1 98.44 136 LEU B N 1
ATOM 2191 C CA . LEU B 1 136 ? 10.969 -4.762 4.832 1 98.44 136 LEU B CA 1
ATOM 2192 C C . LEU B 1 136 ? 11.453 -5.98 5.613 1 98.44 136 LEU B C 1
ATOM 2194 O O . LEU B 1 136 ? 10.938 -7.082 5.43 1 98.44 136 LEU B O 1
ATOM 2198 N N . PRO B 1 137 ? 12.391 -5.828 6.523 1 96.81 137 PRO B N 1
ATOM 2199 C CA . PRO B 1 137 ? 12.852 -6.969 7.312 1 96.81 137 PRO B CA 1
ATOM 2200 C C . PRO B 1 137 ? 11.781 -7.508 8.258 1 96.81 137 PRO B C 1
ATOM 2202 O O . PRO B 1 137 ? 11.016 -6.734 8.836 1 96.81 137 PRO B O 1
ATOM 2205 N N . ASP B 1 138 ? 11.648 -8.883 8.312 1 94.5 138 ASP B N 1
ATOM 2206 C CA . ASP B 1 138 ? 10.789 -9.57 9.266 1 94.5 138 ASP B CA 1
ATOM 2207 C C . ASP B 1 138 ? 9.32 -9.211 9.039 1 94.5 138 ASP B C 1
ATOM 2209 O O . ASP B 1 138 ? 8.523 -9.234 9.977 1 94.5 138 ASP B O 1
ATOM 2213 N N . PHE B 1 139 ? 9.008 -8.82 7.855 1 94.81 139 PHE B N 1
ATOM 2214 C CA . PHE B 1 139 ? 7.676 -8.297 7.566 1 94.81 139 PHE B CA 1
ATOM 2215 C C . PHE B 1 139 ? 6.625 -9.391 7.711 1 94.81 139 PHE B C 1
ATOM 2217 O O . PHE B 1 139 ? 5.664 -9.242 8.469 1 94.81 139 PHE B O 1
ATOM 2224 N N . ALA B 1 140 ? 6.852 -10.453 7.016 1 91.12 140 ALA B N 1
ATOM 2225 C CA . ALA B 1 140 ? 5.883 -11.539 7.031 1 91.12 140 ALA B CA 1
ATOM 2226 C C . ALA B 1 140 ? 6.316 -12.648 7.98 1 91.12 140 ALA B C 1
ATOM 2228 O O . ALA B 1 140 ? 5.5 -13.195 8.727 1 91.12 140 ALA B O 1
ATOM 2229 N N . VAL B 1 141 ? 7.582 -12.984 7.891 1 87.69 141 VAL B N 1
ATOM 2230 C CA . VAL B 1 141 ? 8.172 -14.039 8.711 1 87.69 141 VAL B CA 1
ATOM 2231 C C . VAL B 1 141 ? 9.508 -13.562 9.289 1 87.69 141 VAL B C 1
ATOM 2233 O O . VAL B 1 141 ? 10.305 -12.938 8.586 1 87.69 141 VAL B O 1
ATOM 2236 N N . PRO B 1 142 ? 9.656 -13.867 10.609 1 89.31 142 PRO B N 1
ATOM 2237 C CA . PRO B 1 142 ? 10.938 -13.469 11.195 1 89.31 142 PRO B CA 1
ATOM 2238 C C . PRO B 1 142 ? 12.141 -14.016 10.422 1 89.31 142 PRO B C 1
ATOM 2240 O O . PRO B 1 142 ? 12.125 -15.172 10 1 89.31 142 PRO B O 1
ATOM 2243 N N . GLY B 1 143 ? 13.125 -13.203 10.203 1 92.38 143 GLY B N 1
ATOM 2244 C CA . GLY B 1 143 ? 14.359 -13.625 9.555 1 92.38 143 GLY B CA 1
ATOM 2245 C C . GLY B 1 143 ? 14.328 -13.477 8.047 1 92.38 143 GLY B C 1
ATOM 2246 O O . GLY B 1 143 ? 15.336 -13.688 7.375 1 92.38 143 GLY B O 1
ATOM 2247 N N . VAL B 1 144 ? 13.188 -13.164 7.508 1 93.12 144 VAL B N 1
ATOM 2248 C CA . VAL B 1 144 ? 13.055 -12.977 6.066 1 93.12 144 VAL B CA 1
ATOM 2249 C C . VAL B 1 144 ? 12.695 -11.531 5.762 1 93.12 144 VAL B C 1
ATOM 2251 O O . VAL B 1 144 ? 11.859 -10.93 6.445 1 93.12 144 VAL B O 1
ATOM 2254 N N . SER B 1 145 ? 13.375 -11 4.777 1 96.81 145 SER B N 1
ATOM 2255 C CA . SER B 1 145 ? 13.031 -9.664 4.305 1 96.81 145 SER B CA 1
ATOM 2256 C C . SER B 1 145 ? 12.172 -9.719 3.047 1 96.81 145 SER B C 1
ATOM 2258 O O . SER B 1 145 ? 12.453 -10.508 2.139 1 96.81 145 SER B O 1
ATOM 2260 N N . GLU B 1 146 ? 11.109 -8.953 3.119 1 98 146 GLU B N 1
ATOM 2261 C CA . GLU B 1 146 ? 10.352 -8.742 1.89 1 98 146 GLU B CA 1
ATOM 2262 C C . GLU B 1 146 ? 10.906 -7.555 1.1 1 98 146 GLU B C 1
ATOM 2264 O O . GLU B 1 146 ? 10.992 -6.441 1.622 1 98 146 GLU B O 1
ATOM 2269 N N . LEU B 1 147 ? 11.266 -7.828 -0.111 1 98.75 147 LEU B N 1
ATOM 2270 C CA . LEU B 1 147 ? 11.758 -6.789 -1.007 1 98.75 147 LEU B CA 1
ATOM 2271 C C . LEU B 1 147 ? 10.602 -6.098 -1.724 1 98.75 147 LEU B C 1
ATOM 2273 O O . LEU B 1 147 ? 9.672 -6.758 -2.189 1 98.75 147 LEU B O 1
ATOM 2277 N N . ILE B 1 148 ? 10.641 -4.789 -1.721 1 98.88 148 ILE B N 1
ATOM 2278 C CA . ILE B 1 148 ? 9.617 -4.02 -2.416 1 98.88 148 ILE B CA 1
ATOM 2279 C C . ILE B 1 148 ? 10.031 -3.805 -3.871 1 98.88 148 ILE B C 1
ATOM 2281 O O . ILE B 1 148 ? 11.078 -3.211 -4.145 1 98.88 148 ILE B O 1
ATOM 2285 N N . PHE B 1 149 ? 9.227 -4.27 -4.797 1 98.88 149 PHE B N 1
ATOM 2286 C CA . PHE B 1 149 ? 9.422 -4.023 -6.223 1 98.88 149 PHE B CA 1
ATOM 2287 C C . PHE B 1 149 ? 8.344 -3.092 -6.762 1 98.88 149 PHE B C 1
ATOM 2289 O O . PHE B 1 149 ? 7.195 -3.135 -6.309 1 98.88 149 PHE B O 1
ATOM 2296 N N . TRP B 1 150 ? 8.766 -2.281 -7.719 1 98.81 150 TRP B N 1
ATOM 2297 C CA . TRP B 1 150 ? 7.875 -1.25 -8.25 1 98.81 150 TRP B CA 1
ATOM 2298 C C . TRP B 1 150 ? 8.102 -1.059 -9.742 1 98.81 150 TRP B C 1
ATOM 2300 O O . TRP B 1 150 ? 9.242 -1.05 -10.211 1 98.81 150 TRP B O 1
ATOM 2310 N N . LYS B 1 151 ? 7.059 -1.015 -10.492 1 98.25 151 LYS B N 1
ATOM 2311 C CA . LYS B 1 151 ? 7.02 -0.628 -11.898 1 98.25 151 LYS B CA 1
ATOM 2312 C C . LYS B 1 151 ? 6.16 0.615 -12.109 1 98.25 151 LYS B C 1
ATOM 2314 O O . LYS B 1 151 ? 4.941 0.569 -11.93 1 98.25 151 LYS B O 1
ATOM 2319 N N . PRO B 1 152 ? 6.77 1.8 -12.422 1 95.38 152 PRO B N 1
ATOM 2320 C CA . PRO B 1 152 ? 5.992 3.029 -12.578 1 95.38 152 PRO B CA 1
ATOM 2321 C C . PRO B 1 152 ? 5.016 2.963 -13.75 1 95.38 152 PRO B C 1
ATOM 2323 O O . PRO B 1 152 ? 5.211 2.176 -14.68 1 95.38 152 PRO B O 1
ATOM 2326 N N . ARG B 1 153 ? 3.928 3.787 -13.562 1 85.81 153 ARG B N 1
ATOM 2327 C CA . ARG B 1 153 ? 2.998 3.902 -14.688 1 85.81 153 ARG B CA 1
ATOM 2328 C C . ARG B 1 153 ? 3.699 4.441 -15.93 1 85.81 153 ARG B C 1
ATOM 2330 O O . ARG B 1 153 ? 4.582 5.297 -15.828 1 85.81 153 ARG B O 1
ATOM 2337 N N . VAL B 1 154 ? 3.363 3.803 -17.031 1 70.31 154 VAL B N 1
ATOM 2338 C CA . VAL B 1 154 ? 3.889 4.371 -18.266 1 70.31 154 VAL B CA 1
ATOM 2339 C C . VAL B 1 154 ? 3.152 5.668 -18.594 1 70.31 154 VAL B C 1
ATOM 2341 O O . VAL B 1 154 ? 1.923 5.688 -18.672 1 70.31 154 VAL B O 1
ATOM 2344 N N . ARG B 1 155 ? 3.717 6.738 -18.109 1 58.56 155 ARG B N 1
ATOM 2345 C CA . ARG B 1 155 ? 3.115 8.023 -18.469 1 58.56 155 ARG B CA 1
ATOM 2346 C C . ARG B 1 155 ? 3.037 8.188 -19.984 1 58.56 155 ARG B C 1
ATOM 2348 O O . ARG B 1 155 ? 3.992 7.879 -20.688 1 58.56 155 ARG B O 1
ATOM 2355 N N . GLY B 1 156 ? 1.81 7.703 -20.578 1 47.5 156 GLY B N 1
ATOM 2356 C CA . GLY B 1 156 ? 1.718 8.039 -22 1 47.5 156 GLY B CA 1
ATOM 2357 C C . GLY B 1 156 ? 2.275 9.406 -22.328 1 47.5 156 GLY B C 1
ATOM 2358 O O . GLY B 1 156 ? 2.42 10.25 -21.438 1 47.5 156 GLY B O 1
#

pLDDT: mean 94.98, std 6.59, range [47.5, 98.88]

Foldseek 3Di:
DDKDKDFDDLVQLLVQLQQFCPDPVNVVLPDHSVNRSVVVVVCVVVVWTKMFIADPVGTFWIWTKHLQDPPRQEIETEDTDGGPVCPPVCVSVVSVVVSPVVSDFGQAFYKYKDKPVPVVVVVVVVVVQKDFDDWAACPSHHPIIITMIGHHGPPD/DDKDKDFDDLVQLLVQLQQFCPDPVNVVLPDHSVNRSVVVVVCVVVVWTKMFIADPVGTFWIWTKHLQDPPRQEIETEDTDGGPVCPPVCVSVVSVVVSDVVSDFGQAFYKYKDKPVPVVVVVVVVVVQKDFDDWAACPSHHPIIITMIGHHGPPD

Solvent-accessible surface area (backbone atoms only — not comparable to full-atom values): 16477 Å² total; per-residue (Å²): 133,72,70,44,79,43,76,57,52,82,85,44,34,58,61,38,19,55,57,46,24,79,39,67,72,35,48,76,69,69,31,45,35,68,57,40,23,51,51,52,50,49,36,54,73,70,68,40,48,42,35,29,28,33,39,94,92,37,60,43,31,41,33,31,33,31,56,59,13,26,75,72,36,8,18,22,45,72,44,76,48,56,31,78,92,48,57,93,70,53,53,65,59,54,43,51,50,48,51,47,60,73,43,58,78,27,73,57,9,43,32,36,64,44,50,71,82,44,56,67,59,52,52,54,41,43,76,70,63,29,41,79,38,33,50,37,72,43,55,88,43,82,92,38,32,33,29,32,32,42,27,71,47,78,76,125,133,73,72,44,77,42,76,57,50,82,87,46,35,59,61,38,18,54,57,45,24,79,37,67,73,34,46,75,69,70,32,46,36,69,56,41,23,51,52,52,49,50,36,55,73,71,67,40,48,43,35,30,30,34,39,94,92,37,60,43,32,40,31,32,33,31,56,58,13,26,75,69,36,8,17,22,44,74,45,75,48,57,29,78,92,48,57,91,68,53,54,65,58,53,45,51,50,48,50,47,59,73,41,58,80,29,72,56,9,42,30,36,64,45,50,69,81,43,56,68,58,52,52,54,41,43,75,69,61,27,40,79,37,32,50,38,73,44,55,88,42,83,90,38,32,34,30,32,32,40,25,71,49,78,76,125

Organism: Cystobacter fuscus (strain ATCC 25194 / DSM 2262 / NBRC 100088 / M29) (NCBI:txid1242864)